Protein AF-A0A411YJ31-F1 (afdb_monomer_lite)

Organism: NCBI:txid1670831

Foldseek 3Di:
DDDDDDDDDDPDDPPPPPPPPPPPPPPPPPLWWWDFKWKADLNDTDTFTARHWAWDFWDPQPPFDTAGKTWTWDLGDPRAIKIKIFQACVLDDAQDKFKFADDDQPGSGNVVDNRGIWIWIDIGPDDIFTFHIWIWHWHDDDDVAWTWTWIWTHTPNMIMTDITIHGHDPPCVPVDPDPVPCPPPPDDPPPDDDDDDDDDDDDDDDDDDDDDDDDDDDDDDDDDDDDDDDDDDDDDDDDDDDDDDDDDDDDD

Radius of gyration: 36.53 Å; chains: 1; bounding box: 80×122×97 Å

Structure (mmCIF, N/CA/C/O backbone):
data_AF-A0A411YJ31-F1
#
_entry.id   AF-A0A411YJ31-F1
#
loop_
_atom_site.group_PDB
_atom_site.id
_atom_site.type_symbol
_atom_site.label_atom_id
_atom_site.label_alt_id
_atom_site.label_comp_id
_atom_site.label_asym_id
_atom_site.label_entity_id
_atom_site.label_seq_id
_atom_site.pdbx_PDB_ins_code
_atom_site.Cartn_x
_atom_site.Cartn_y
_atom_site.Cartn_z
_atom_site.occupancy
_atom_site.B_iso_or_equiv
_atom_site.auth_seq_id
_atom_site.auth_comp_id
_atom_site.auth_asym_id
_atom_site.auth_atom_id
_atom_site.pdbx_PDB_model_num
ATOM 1 N N . MET A 1 1 ? 11.981 -47.816 81.927 1.00 37.50 1 MET A N 1
ATOM 2 C CA . MET A 1 1 ? 13.351 -47.353 81.586 1.00 37.50 1 MET A CA 1
ATOM 3 C C . MET A 1 1 ? 13.392 -46.989 80.097 1.00 37.50 1 MET A C 1
ATOM 5 O O . MET A 1 1 ? 12.528 -47.478 79.392 1.00 37.50 1 MET A O 1
ATOM 9 N N . ARG A 1 2 ? 14.345 -46.130 79.677 1.00 40.59 2 ARG A N 1
ATOM 10 C CA . ARG A 1 2 ? 14.977 -45.927 78.332 1.00 40.59 2 ARG A CA 1
ATOM 11 C C . ARG A 1 2 ? 14.457 -46.765 77.126 1.00 40.59 2 ARG A C 1
ATOM 13 O O . ARG A 1 2 ? 14.240 -47.950 77.308 1.00 40.59 2 ARG A O 1
ATOM 20 N N . LYS A 1 3 ? 14.434 -46.309 75.857 1.00 40.78 3 LYS A N 1
ATOM 21 C CA . LYS A 1 3 ? 14.778 -45.030 75.170 1.00 40.78 3 LYS A CA 1
ATOM 22 C C . LYS A 1 3 ? 14.325 -45.119 73.680 1.00 40.78 3 LYS A C 1
ATOM 24 O O . LYS A 1 3 ? 14.438 -46.192 73.114 1.00 40.78 3 LYS A O 1
ATOM 29 N N . VAL A 1 4 ? 13.952 -43.976 73.081 1.00 44.94 4 VAL A N 1
ATOM 30 C CA . VAL A 1 4 ? 14.253 -43.470 71.705 1.00 44.94 4 VAL A CA 1
ATOM 31 C C . VAL A 1 4 ? 14.270 -44.419 70.485 1.00 44.94 4 VAL A C 1
ATOM 33 O O . VAL A 1 4 ? 15.149 -45.268 70.403 1.00 44.94 4 VAL A O 1
ATOM 36 N N . ALA A 1 5 ? 13.452 -44.088 69.466 1.00 46.31 5 ALA A N 1
ATOM 37 C CA . ALA A 1 5 ? 13.776 -43.910 68.021 1.00 46.31 5 ALA A CA 1
ATOM 38 C C . ALA A 1 5 ? 12.462 -43.952 67.193 1.00 46.31 5 ALA A C 1
ATOM 40 O O . ALA A 1 5 ? 11.595 -44.728 67.565 1.00 46.31 5 ALA A O 1
ATOM 41 N N . VAL A 1 6 ? 12.187 -43.294 66.057 1.00 45.06 6 VAL A N 1
ATOM 42 C CA . VAL A 1 6 ? 12.693 -42.202 65.181 1.00 45.06 6 VAL A CA 1
ATOM 43 C C . VAL A 1 6 ? 11.797 -42.294 63.905 1.00 45.06 6 VAL A C 1
ATOM 45 O O . VAL A 1 6 ? 11.170 -43.331 63.711 1.00 45.06 6 VAL A O 1
ATOM 48 N N . LEU A 1 7 ? 11.767 -41.273 63.028 1.00 40.28 7 LEU A N 1
ATOM 49 C CA . LEU A 1 7 ? 11.036 -41.227 61.732 1.00 40.28 7 LEU A CA 1
ATOM 50 C C . LEU A 1 7 ? 9.485 -41.172 61.843 1.00 40.28 7 LEU A C 1
ATOM 52 O O . LEU A 1 7 ? 8.857 -42.068 62.385 1.00 40.28 7 LEU A O 1
ATOM 56 N N . GLY A 1 8 ? 8.764 -40.169 61.332 1.00 48.56 8 GLY A N 1
ATOM 57 C CA . GLY A 1 8 ? 9.172 -38.977 60.582 1.00 48.56 8 GLY A CA 1
ATOM 58 C C . GLY A 1 8 ? 8.927 -39.090 59.076 1.00 48.56 8 GLY A C 1
ATOM 59 O O . GLY A 1 8 ? 9.876 -39.248 58.319 1.00 48.56 8 GLY A O 1
ATOM 60 N N . VAL A 1 9 ? 7.666 -38.940 58.655 1.00 45.19 9 VAL A N 1
ATOM 61 C CA . VAL A 1 9 ? 7.286 -38.515 57.296 1.00 45.19 9 VAL A CA 1
ATOM 62 C C . VAL A 1 9 ? 6.161 -37.494 57.435 1.00 45.19 9 VAL A C 1
ATOM 64 O O . VAL A 1 9 ? 5.038 -37.834 57.799 1.00 45.19 9 VAL A O 1
ATOM 67 N N . LEU A 1 10 ? 6.485 -36.229 57.182 1.00 43.16 10 LEU A N 1
ATOM 68 C CA . LEU A 1 10 ? 5.523 -35.135 57.117 1.00 43.16 10 LEU A CA 1
ATOM 69 C C . LEU A 1 10 ? 5.068 -35.062 55.656 1.00 43.16 10 LEU A C 1
ATOM 71 O O . LEU A 1 10 ? 5.855 -34.691 54.787 1.00 43.16 10 LEU A O 1
ATOM 75 N N . LEU A 1 11 ? 3.840 -35.504 55.369 1.00 45.22 11 LEU A N 1
ATOM 76 C CA . LEU A 1 11 ? 3.316 -35.522 54.003 1.00 45.22 11 LEU A CA 1
ATOM 77 C C . LEU A 1 11 ? 2.949 -34.086 53.597 1.00 45.22 11 LEU A C 1
ATOM 79 O O . LEU A 1 11 ? 1.843 -33.614 53.850 1.00 45.22 11 LEU A O 1
ATOM 83 N N . GLY A 1 12 ? 3.919 -33.366 53.034 1.00 43.25 12 GLY A N 1
ATOM 84 C CA . GLY A 1 12 ? 3.725 -32.004 52.551 1.00 43.25 12 GLY A CA 1
ATOM 85 C C . GLY A 1 12 ? 2.749 -31.983 51.379 1.00 43.25 12 GLY A C 1
ATOM 86 O O . GLY A 1 12 ? 3.044 -32.532 50.318 1.00 43.25 12 GLY A O 1
ATOM 87 N N . ALA A 1 13 ? 1.597 -31.338 51.563 1.00 45.31 13 ALA A N 1
ATOM 88 C CA . ALA A 1 13 ? 0.672 -31.056 50.476 1.00 45.31 13 ALA A CA 1
ATOM 89 C C . ALA A 1 13 ? 1.312 -30.031 49.527 1.00 45.31 13 ALA A C 1
ATOM 91 O O . ALA A 1 13 ? 1.355 -28.836 49.823 1.00 45.31 13 ALA A O 1
ATOM 92 N N . LEU A 1 14 ? 1.833 -30.507 48.395 1.00 43.62 14 LEU A N 1
ATOM 93 C CA . LEU A 1 14 ? 2.357 -29.650 47.339 1.00 43.62 14 LEU A CA 1
ATOM 94 C C . LEU A 1 14 ? 1.177 -29.010 46.594 1.00 43.62 14 LEU A C 1
ATOM 96 O O . LEU A 1 14 ? 0.649 -29.577 45.638 1.00 43.62 14 LEU A O 1
ATOM 100 N N . VAL A 1 15 ? 0.737 -27.840 47.060 1.00 50.00 15 VAL A N 1
ATOM 101 C CA . VAL A 1 15 ? -0.265 -27.032 46.357 1.00 50.00 15 VAL A CA 1
ATOM 102 C C . VAL A 1 15 ? 0.383 -26.476 45.092 1.00 50.00 15 VAL A C 1
ATOM 104 O O . VAL A 1 15 ? 1.100 -25.477 45.129 1.00 50.00 15 VAL A O 1
ATOM 107 N N . VAL A 1 16 ? 0.139 -27.144 43.965 1.00 52.84 16 VAL A N 1
ATOM 108 C CA . VAL A 1 16 ? 0.497 -26.637 42.640 1.00 52.84 16 VAL A CA 1
ATOM 109 C C . VAL A 1 16 ? -0.466 -25.500 42.309 1.00 52.84 16 VAL A C 1
ATOM 111 O O . VAL A 1 16 ? -1.554 -25.718 41.780 1.00 52.84 16 VAL A O 1
ATOM 114 N N . LEU A 1 17 ? -0.064 -24.277 42.649 1.00 50.47 17 LEU A N 1
ATOM 115 C CA . LEU A 1 17 ? -0.675 -23.065 42.117 1.00 50.47 17 LEU A CA 1
ATOM 116 C C . LEU A 1 17 ? -0.382 -23.017 40.616 1.00 50.47 17 LEU A C 1
ATOM 118 O O . LEU A 1 17 ? 0.691 -22.586 40.195 1.00 50.47 17 LEU A O 1
ATOM 122 N N . SER A 1 18 ? -1.337 -23.474 39.806 1.00 50.12 18 SER A N 1
ATOM 123 C CA . SER A 1 18 ? -1.325 -23.227 38.369 1.00 50.12 18 SER A CA 1
ATOM 124 C C . SER A 1 18 ? -1.599 -21.746 38.130 1.00 50.12 18 SER A C 1
ATOM 126 O O . SER A 1 18 ? -2.740 -21.333 37.913 1.00 50.12 18 SER A O 1
ATOM 128 N N . ALA A 1 19 ? -0.542 -20.940 38.177 1.00 46.91 19 ALA A N 1
ATOM 129 C CA . ALA A 1 19 ? -0.558 -19.638 37.546 1.00 46.91 19 ALA A CA 1
ATOM 130 C C . ALA A 1 19 ? -0.771 -19.867 36.043 1.00 46.91 19 ALA A C 1
ATOM 132 O O . ALA A 1 19 ? 0.176 -20.127 35.302 1.00 46.91 19 ALA A O 1
ATOM 133 N N . CYS A 1 20 ? -2.027 -19.785 35.594 1.00 48.06 20 CYS A N 1
ATOM 134 C CA . CYS A 1 20 ? -2.285 -19.339 34.235 1.00 48.06 20 CYS A CA 1
ATOM 135 C C . CYS A 1 20 ? -1.715 -17.929 34.172 1.00 48.06 20 CYS A C 1
ATOM 137 O O . CYS A 1 20 ? -2.354 -16.978 34.616 1.00 48.06 20 CYS A O 1
ATOM 139 N N . GLY A 1 21 ? -0.476 -17.822 33.692 1.00 41.28 21 GLY A N 1
ATOM 140 C CA . GLY A 1 21 ? 0.055 -16.546 33.273 1.00 41.28 21 GLY A CA 1
ATOM 141 C C . GLY A 1 21 ? -0.894 -16.025 32.212 1.00 41.28 21 GLY A C 1
ATOM 142 O O . GLY A 1 21 ? -0.932 -16.556 31.103 1.00 41.28 21 GLY A O 1
ATOM 143 N N . THR A 1 22 ? -1.669 -15.002 32.562 1.00 47.12 22 THR A N 1
ATOM 144 C CA . THR A 1 22 ? -2.109 -14.039 31.568 1.00 47.12 22 THR A CA 1
ATOM 145 C C . THR A 1 22 ? -0.833 -13.596 30.878 1.00 47.12 22 THR A C 1
ATOM 147 O O . THR A 1 22 ? -0.009 -12.915 31.493 1.00 47.12 22 THR A O 1
ATOM 150 N N . ALA A 1 23 ? -0.627 -14.050 29.643 1.00 44.53 23 ALA A N 1
ATOM 151 C CA . ALA A 1 23 ? 0.307 -13.386 28.765 1.00 44.53 23 ALA A CA 1
ATOM 152 C C . ALA A 1 23 ? -0.242 -11.968 28.643 1.00 44.53 23 ALA A C 1
ATOM 154 O O . ALA A 1 23 ? -1.226 -11.741 27.939 1.00 44.53 23 ALA A O 1
ATOM 155 N N . ALA A 1 24 ? 0.327 -11.050 29.426 1.00 42.91 24 ALA A N 1
ATOM 156 C CA . ALA A 1 24 ? 0.227 -9.646 29.113 1.00 42.91 24 ALA A CA 1
ATOM 157 C C . ALA A 1 24 ? 0.757 -9.561 27.686 1.00 42.91 24 ALA A C 1
ATOM 159 O O . ALA A 1 24 ? 1.916 -9.896 27.433 1.00 42.91 24 ALA A O 1
ATOM 160 N N . VAL A 1 25 ? -0.141 -9.259 26.749 1.00 45.41 25 VAL A N 1
ATOM 161 C CA . VAL A 1 25 ? 0.280 -8.825 25.427 1.00 45.41 25 VAL A CA 1
ATOM 162 C C . VAL A 1 25 ? 1.124 -7.602 25.722 1.00 45.41 25 VAL A C 1
ATOM 164 O O . VAL A 1 25 ? 0.634 -6.671 26.359 1.00 45.41 25 VAL A O 1
ATOM 167 N N . ASP A 1 26 ? 2.411 -7.691 25.410 1.00 36.66 26 ASP A N 1
ATOM 168 C CA . ASP A 1 26 ? 3.339 -6.631 25.751 1.00 36.66 26 ASP A CA 1
ATOM 169 C C . ASP A 1 26 ? 2.981 -5.430 24.873 1.00 36.66 26 ASP A C 1
ATOM 171 O O . ASP A 1 26 ? 3.312 -5.387 23.687 1.00 36.66 26 ASP A O 1
ATOM 175 N N . ASP A 1 27 ? 2.247 -4.482 25.458 1.00 44.16 27 ASP A N 1
ATOM 176 C CA . ASP A 1 27 ? 1.830 -3.207 24.853 1.00 44.16 27 ASP A CA 1
ATOM 177 C C . ASP A 1 27 ? 3.026 -2.231 24.733 1.00 44.16 27 ASP A C 1
ATOM 179 O O . ASP A 1 27 ? 2.882 -1.016 24.630 1.00 44.16 27 ASP A O 1
ATOM 183 N N . SER A 1 28 ? 4.236 -2.802 24.765 1.00 41.41 28 SER A N 1
ATOM 184 C CA . SER A 1 28 ? 5.544 -2.189 24.573 1.00 41.41 28 SER A CA 1
ATOM 185 C C . SER A 1 28 ? 6.213 -2.744 23.306 1.00 41.41 28 SER A C 1
ATOM 187 O O . SER A 1 28 ? 7.422 -2.978 23.268 1.00 41.41 28 SER A O 1
ATOM 189 N N . ARG A 1 29 ? 5.451 -2.878 22.209 1.00 50.53 29 ARG A N 1
ATOM 190 C CA . ARG A 1 29 ? 6.034 -2.444 20.933 1.00 50.53 29 ARG A CA 1
ATOM 191 C C . ARG A 1 29 ? 6.268 -0.944 21.096 1.00 50.53 29 ARG A C 1
ATOM 193 O O . ARG A 1 29 ? 5.323 -0.164 21.015 1.00 50.53 29 ARG A O 1
ATOM 200 N N . GLU A 1 30 ? 7.509 -0.561 21.400 1.00 49.00 30 GLU A N 1
ATOM 201 C CA . GLU A 1 30 ? 7.955 0.827 21.252 1.00 49.00 30 GLU A CA 1
ATOM 202 C C . GLU A 1 30 ? 7.463 1.328 19.889 1.00 49.00 30 GLU A C 1
ATOM 204 O O . GLU A 1 30 ? 7.547 0.571 18.923 1.00 49.00 30 GLU A O 1
ATOM 209 N N . ALA A 1 31 ? 6.892 2.538 19.829 1.00 53.34 31 ALA A N 1
ATOM 210 C CA . ALA A 1 31 ? 6.188 3.047 18.649 1.00 53.34 31 ALA A CA 1
ATOM 211 C C . ALA A 1 31 ? 7.102 3.017 17.412 1.00 53.34 31 ALA A C 1
ATOM 213 O O . ALA A 1 31 ? 7.922 3.910 17.201 1.00 53.34 31 ALA A O 1
ATOM 214 N N . GLY A 1 32 ? 6.985 1.943 16.639 1.00 71.44 32 GLY A N 1
ATOM 215 C CA . GLY A 1 32 ? 8.037 1.469 15.760 1.00 71.44 32 GLY A CA 1
ATOM 216 C C . GLY A 1 32 ? 7.424 0.877 14.511 1.00 71.44 32 GLY A C 1
ATOM 217 O O . GLY A 1 32 ? 6.501 0.064 14.586 1.00 71.44 32 GLY A O 1
ATOM 218 N N . SER A 1 33 ? 7.940 1.336 13.373 1.00 86.25 33 SER A N 1
ATOM 219 C CA . SER A 1 33 ? 7.463 0.935 12.056 1.00 86.25 33 SER A CA 1
ATOM 220 C C . SER A 1 33 ? 7.575 -0.589 11.893 1.00 86.25 33 SER A C 1
ATOM 222 O O . SER A 1 33 ? 8.561 -1.184 12.322 1.00 86.25 33 SER A O 1
ATOM 224 N N . GLY A 1 34 ? 6.605 -1.244 11.262 1.00 92.50 34 GLY A N 1
ATOM 225 C CA . GLY A 1 34 ? 6.568 -2.695 11.125 1.00 92.50 34 GLY A CA 1
ATOM 226 C C . GLY A 1 34 ? 5.752 -3.168 9.926 1.00 92.50 34 GLY A C 1
ATOM 227 O O . GLY A 1 34 ? 4.676 -2.647 9.638 1.00 92.50 34 GLY A O 1
ATOM 228 N N . LEU A 1 35 ? 6.254 -4.191 9.234 1.00 93.94 35 LEU A N 1
ATOM 229 C CA . LEU A 1 35 ? 5.583 -4.850 8.116 1.00 93.94 35 LEU A CA 1
ATOM 230 C C . LEU A 1 35 ? 5.725 -6.370 8.250 1.00 93.94 35 LEU A C 1
ATOM 232 O O . LEU A 1 35 ? 6.803 -6.938 8.067 1.00 93.94 35 LEU A O 1
ATOM 236 N N . GLU A 1 36 ? 4.612 -7.032 8.561 1.00 94.94 36 GLU A N 1
ATOM 237 C CA . GLU A 1 36 ? 4.533 -8.481 8.744 1.00 94.94 36 GLU A CA 1
ATOM 238 C C . GLU A 1 36 ? 3.552 -9.060 7.717 1.00 94.94 36 GLU A C 1
ATOM 240 O O . GLU A 1 36 ? 2.342 -9.054 7.940 1.00 94.94 36 GLU A O 1
ATOM 245 N N . LEU A 1 37 ? 4.062 -9.558 6.584 1.00 95.06 37 LEU A N 1
ATOM 246 C CA . LEU A 1 37 ? 3.263 -10.123 5.488 1.00 95.06 37 LEU A CA 1
ATOM 247 C C . LEU A 1 37 ? 3.684 -11.556 5.165 1.00 95.06 37 LEU A C 1
ATOM 249 O O . LEU A 1 37 ? 4.866 -11.898 5.173 1.00 95.06 37 LEU A O 1
ATOM 253 N N . THR A 1 38 ? 2.726 -12.403 4.799 1.00 95.19 38 THR A N 1
ATOM 254 C CA . THR A 1 38 ? 3.011 -13.751 4.300 1.00 95.19 38 THR A CA 1
ATOM 255 C C . THR A 1 38 ? 2.017 -14.196 3.235 1.00 95.19 38 THR A C 1
ATOM 257 O O . THR A 1 38 ? 0.848 -13.798 3.240 1.00 95.19 38 THR A O 1
ATOM 260 N N . GLY A 1 39 ? 2.488 -15.048 2.328 1.00 93.88 39 GLY A N 1
ATOM 261 C CA . GLY A 1 39 ? 1.658 -15.675 1.313 1.00 93.88 39 GLY A CA 1
ATOM 262 C C . GLY A 1 39 ? 2.472 -16.270 0.173 1.00 93.88 39 GLY A C 1
ATOM 263 O O . GLY A 1 39 ? 3.529 -16.877 0.383 1.00 93.88 39 GLY A O 1
ATOM 264 N N . ASP A 1 40 ? 1.945 -16.112 -1.030 1.00 90.69 40 ASP A N 1
ATOM 265 C CA . ASP A 1 40 ? 2.474 -16.651 -2.270 1.00 90.69 40 ASP A CA 1
ATOM 266 C C . ASP A 1 40 ? 2.360 -15.606 -3.394 1.00 90.69 40 ASP A C 1
ATOM 268 O O . ASP A 1 40 ? 1.362 -14.902 -3.483 1.00 90.69 40 ASP A O 1
ATOM 272 N N . VAL A 1 41 ? 3.403 -15.460 -4.214 1.00 85.94 41 VAL A N 1
ATOM 273 C CA . VAL A 1 41 ? 3.458 -14.546 -5.373 1.00 85.94 41 VAL A CA 1
ATOM 274 C C . VAL A 1 41 ? 4.251 -15.250 -6.468 1.00 85.94 41 VAL A C 1
ATOM 276 O O . VAL A 1 41 ? 5.302 -15.821 -6.177 1.00 85.94 41 VAL A O 1
ATOM 279 N N . ASP A 1 42 ? 3.735 -15.284 -7.695 1.00 83.75 42 ASP A N 1
ATOM 280 C CA . ASP A 1 42 ? 4.302 -16.024 -8.837 1.00 83.75 42 ASP A CA 1
ATOM 281 C C . ASP A 1 42 ? 4.626 -17.500 -8.504 1.00 83.75 42 ASP A C 1
ATOM 283 O O . ASP A 1 42 ? 5.599 -18.095 -8.975 1.00 83.75 42 ASP A O 1
ATOM 287 N N . GLY A 1 43 ? 3.824 -18.105 -7.618 1.00 81.00 43 GLY A N 1
ATOM 288 C CA . GLY A 1 43 ? 4.040 -19.454 -7.082 1.00 81.00 43 GLY A CA 1
ATOM 289 C C . GLY A 1 43 ? 5.211 -19.611 -6.093 1.00 81.00 43 GLY A C 1
ATOM 290 O O . GLY A 1 43 ? 5.406 -20.707 -5.556 1.00 81.00 43 GLY A O 1
ATOM 291 N N . ALA A 1 44 ? 5.975 -18.554 -5.805 1.00 84.62 44 ALA A N 1
ATOM 292 C CA . ALA A 1 44 ? 6.995 -18.524 -4.759 1.00 84.62 44 ALA A CA 1
ATOM 293 C C . ALA A 1 44 ? 6.382 -18.144 -3.401 1.00 84.62 44 ALA A C 1
ATOM 295 O O . ALA A 1 44 ? 5.471 -17.324 -3.321 1.00 84.62 44 ALA A O 1
ATOM 296 N N . ARG A 1 45 ? 6.884 -18.720 -2.299 1.00 90.06 45 ARG A N 1
ATOM 297 C CA . ARG A 1 45 ? 6.460 -18.315 -0.948 1.00 90.06 45 ARG A CA 1
ATOM 298 C C . ARG A 1 45 ? 7.170 -17.031 -0.541 1.00 90.06 45 ARG A C 1
ATOM 300 O O . ARG A 1 45 ? 8.398 -17.007 -0.512 1.00 90.06 45 ARG A O 1
ATOM 307 N N . VAL A 1 46 ? 6.395 -16.042 -0.113 1.00 87.94 46 VAL A N 1
ATOM 308 C CA . VAL A 1 46 ? 6.895 -14.758 0.383 1.00 87.94 46 VAL A CA 1
ATOM 309 C C . VAL A 1 46 ? 6.613 -14.636 1.879 1.00 87.94 46 VAL A C 1
ATOM 311 O O . VAL A 1 46 ? 5.511 -14.938 2.348 1.00 87.94 46 VAL A O 1
ATOM 314 N N . THR A 1 47 ? 7.616 -14.170 2.621 1.00 90.94 47 THR A N 1
ATOM 315 C CA . THR A 1 47 ? 7.483 -13.732 4.013 1.00 90.94 47 THR A CA 1
ATOM 316 C C . THR A 1 47 ? 8.264 -12.435 4.178 1.00 90.94 47 THR A C 1
ATOM 318 O O . THR A 1 47 ? 9.485 -12.424 4.027 1.00 90.94 47 THR A O 1
ATOM 321 N N . VAL A 1 48 ? 7.558 -11.363 4.521 1.00 90.75 48 VAL A N 1
ATOM 322 C CA . VAL A 1 48 ? 8.131 -10.096 4.972 1.00 90.75 48 VAL A CA 1
ATOM 323 C C . VAL A 1 48 ? 7.959 -10.047 6.485 1.00 90.75 48 VAL A C 1
ATOM 325 O O . VAL A 1 48 ? 6.861 -10.259 6.997 1.00 90.75 48 VAL A O 1
ATOM 328 N N . ASN A 1 49 ? 9.052 -9.819 7.201 1.00 90.94 49 ASN A N 1
ATOM 329 C CA . ASN A 1 49 ? 9.034 -9.506 8.623 1.00 90.94 49 ASN A CA 1
ATOM 330 C C . ASN A 1 49 ? 10.104 -8.438 8.828 1.00 90.94 49 ASN A C 1
ATOM 332 O O . ASN A 1 49 ? 11.288 -8.747 8.961 1.00 90.94 49 ASN A O 1
ATOM 336 N N . ASP A 1 50 ? 9.678 -7.188 8.701 1.00 88.62 50 ASP A N 1
ATOM 337 C CA . ASP A 1 50 ? 10.530 -6.012 8.793 1.00 88.62 50 ASP A CA 1
ATOM 338 C C . ASP A 1 50 ? 10.060 -5.175 9.981 1.00 88.62 50 ASP A C 1
ATOM 340 O O . ASP A 1 50 ? 8.886 -4.820 10.062 1.00 88.62 50 ASP A O 1
ATOM 344 N N . GLY A 1 51 ? 10.965 -4.914 10.922 1.00 89.00 51 GLY A N 1
ATOM 345 C CA . GLY A 1 51 ? 10.713 -4.093 12.109 1.00 89.00 51 GLY A CA 1
ATOM 346 C C . GLY A 1 51 ? 11.153 -2.637 11.949 1.00 89.00 51 GLY A C 1
ATOM 347 O O . GLY A 1 51 ? 11.292 -1.949 12.956 1.00 89.00 51 GLY A O 1
ATOM 348 N N . ALA A 1 52 ? 11.467 -2.205 10.722 1.00 88.00 52 ALA A N 1
ATOM 349 C CA . ALA A 1 52 ? 11.712 -0.811 10.363 1.00 88.00 52 ALA A CA 1
ATOM 350 C C . ALA A 1 52 ? 11.531 -0.560 8.840 1.00 88.00 52 ALA A C 1
ATOM 352 O O . ALA A 1 52 ? 12.463 -0.063 8.198 1.00 88.00 52 ALA A O 1
ATOM 353 N N . PRO A 1 53 ? 10.368 -0.885 8.233 1.00 89.12 53 PRO A N 1
ATOM 354 C CA . PRO A 1 53 ? 10.089 -0.511 6.851 1.00 89.12 53 PRO A CA 1
ATOM 355 C C . PRO A 1 53 ? 10.066 1.017 6.718 1.00 89.12 53 PRO A C 1
ATOM 357 O O . PRO A 1 53 ? 9.556 1.734 7.587 1.00 89.12 53 PRO A O 1
ATOM 360 N N . GLU A 1 54 ? 10.607 1.507 5.610 1.00 89.25 54 GLU A N 1
ATOM 361 C CA . GLU A 1 54 ? 10.595 2.918 5.248 1.00 89.25 54 GLU A CA 1
ATOM 362 C C . GLU A 1 54 ? 9.195 3.294 4.751 1.00 89.25 54 GLU A C 1
ATOM 364 O O . GLU A 1 54 ? 8.701 2.724 3.775 1.00 89.25 54 GLU A O 1
ATOM 369 N N . LEU A 1 55 ? 8.553 4.248 5.429 1.00 89.06 55 LEU A N 1
ATOM 370 C CA . LEU A 1 55 ? 7.333 4.876 4.936 1.00 89.06 55 LEU A CA 1
ATOM 371 C C . LEU A 1 55 ? 7.702 6.028 3.996 1.00 89.06 55 LEU A C 1
ATOM 373 O O . LEU A 1 55 ? 8.281 7.024 4.430 1.00 89.06 55 LEU A O 1
ATOM 377 N N . VAL A 1 56 ? 7.313 5.900 2.730 1.00 88.12 56 VAL A N 1
ATOM 378 C CA . VAL A 1 56 ? 7.387 6.958 1.715 1.00 88.12 56 VAL A CA 1
ATOM 379 C C . VAL A 1 56 ? 5.969 7.444 1.433 1.00 88.12 56 VAL A C 1
ATOM 381 O O . VAL A 1 56 ? 5.059 6.628 1.294 1.00 88.12 56 VAL A O 1
ATOM 384 N N . VAL A 1 57 ? 5.773 8.761 1.352 1.00 83.62 57 VAL A N 1
ATOM 385 C CA . VAL A 1 57 ? 4.480 9.365 0.991 1.00 83.62 57 VAL A CA 1
ATOM 386 C C . VAL A 1 57 ? 4.672 10.354 -0.156 1.00 83.62 57 VAL A C 1
ATOM 388 O O . VAL A 1 57 ? 5.652 11.103 -0.167 1.00 83.62 57 VAL A O 1
ATOM 391 N N . GLY A 1 58 ? 3.740 10.346 -1.107 1.00 80.19 58 GLY A N 1
ATOM 392 C CA . GLY A 1 58 ? 3.907 10.949 -2.431 1.00 80.19 58 GLY A CA 1
ATOM 393 C C . GLY A 1 58 ? 4.267 9.889 -3.474 1.00 80.19 58 GLY A C 1
ATOM 394 O O . GLY A 1 58 ? 4.195 8.700 -3.188 1.00 80.19 58 GLY A O 1
ATOM 395 N N . ASP A 1 59 ? 4.648 10.321 -4.674 1.00 75.38 59 ASP A N 1
ATOM 396 C CA . ASP A 1 59 ? 4.942 9.438 -5.809 1.00 75.38 59 ASP A CA 1
ATOM 397 C C . ASP A 1 59 ? 6.057 8.428 -5.495 1.00 75.38 59 ASP A C 1
ATOM 399 O O . ASP A 1 59 ? 7.244 8.769 -5.443 1.00 75.38 59 ASP A O 1
ATOM 403 N N . CYS A 1 60 ? 5.669 7.169 -5.309 1.00 78.69 60 CYS A N 1
ATOM 404 C CA . CYS A 1 60 ? 6.583 6.037 -5.235 1.00 78.69 60 CYS A CA 1
ATOM 405 C C . CYS A 1 60 ? 6.439 5.105 -6.451 1.00 78.69 60 CYS A C 1
ATOM 407 O O . CYS A 1 60 ? 7.015 4.008 -6.459 1.00 78.69 60 CYS A O 1
ATOM 409 N N . SER A 1 61 ? 5.695 5.529 -7.477 1.00 67.69 61 SER A N 1
ATOM 410 C CA . SER A 1 61 ? 5.297 4.759 -8.651 1.00 67.69 61 SER A CA 1
ATOM 411 C C . SER A 1 61 ? 6.225 5.097 -9.841 1.00 67.69 61 SER A C 1
ATOM 413 O O . SER A 1 61 ? 5.969 6.028 -10.602 1.00 67.69 61 SER A O 1
ATOM 415 N N . PRO A 1 62 ? 7.307 4.327 -10.112 1.00 58.75 62 PRO A N 1
ATOM 416 C CA . PRO A 1 62 ? 8.405 4.727 -11.018 1.00 58.75 62 PRO A CA 1
ATOM 417 C C . PRO A 1 62 ? 8.041 4.790 -12.519 1.00 58.75 62 PRO A C 1
ATOM 419 O O . PRO A 1 62 ? 8.925 4.854 -13.378 1.00 58.75 62 PRO A O 1
ATOM 422 N N . ARG A 1 63 ? 6.753 4.685 -12.857 1.00 54.97 63 ARG A N 1
ATOM 423 C CA . ARG A 1 63 ? 6.206 4.619 -14.221 1.00 54.97 63 ARG A CA 1
ATOM 424 C C . ARG A 1 63 ? 5.165 5.690 -14.520 1.00 54.97 63 ARG A C 1
ATOM 426 O O . ARG A 1 63 ? 4.856 5.886 -15.697 1.00 54.97 63 ARG A O 1
ATOM 433 N N . PHE A 1 64 ? 4.629 6.349 -13.500 1.00 53.97 64 PHE A N 1
ATOM 434 C CA . PHE A 1 64 ? 3.548 7.314 -13.640 1.00 53.97 64 PHE A CA 1
ATOM 435 C C . PHE A 1 64 ? 4.030 8.711 -13.227 1.00 53.97 64 PHE A C 1
ATOM 437 O O . PHE A 1 64 ? 5.212 8.916 -12.963 1.00 53.97 64 PHE A O 1
ATOM 444 N N . GLY A 1 65 ? 3.164 9.711 -13.387 1.00 55.03 65 GLY A N 1
ATOM 445 C CA . GLY A 1 65 ? 3.486 11.089 -13.004 1.00 55.03 65 GLY A CA 1
ATOM 446 C C . GLY A 1 65 ? 3.309 11.304 -11.499 1.00 55.03 65 GLY A C 1
ATOM 447 O O . GLY A 1 65 ? 2.762 10.424 -10.843 1.00 55.03 65 GLY A O 1
ATOM 448 N N . PRO A 1 66 ? 3.677 12.488 -10.974 1.00 60.78 66 PRO A N 1
ATOM 449 C CA . PRO A 1 66 ? 3.626 12.764 -9.543 1.00 60.78 66 PRO A CA 1
ATOM 450 C C . PRO A 1 66 ? 2.230 12.512 -8.965 1.00 60.78 66 PRO A C 1
ATOM 452 O O . PRO A 1 66 ? 1.281 13.213 -9.325 1.00 60.78 66 PRO A O 1
ATOM 455 N N . GLY A 1 67 ? 2.146 11.531 -8.066 1.00 68.19 67 GLY A N 1
ATOM 456 C CA . GLY A 1 67 ? 0.956 11.161 -7.311 1.00 68.19 67 GLY A CA 1
ATOM 457 C C . GLY A 1 67 ? 1.101 11.287 -5.804 1.00 68.19 67 GLY A C 1
ATOM 458 O O . GLY A 1 67 ? 2.139 11.706 -5.283 1.00 68.19 67 GLY A O 1
ATOM 459 N N . THR A 1 68 ? 0.014 10.953 -5.114 1.00 82.00 68 THR A N 1
ATOM 460 C CA . THR A 1 68 ? -0.042 10.892 -3.655 1.00 82.00 68 THR A CA 1
ATOM 461 C C . THR A 1 68 ? -0.195 9.433 -3.268 1.00 82.00 68 THR A C 1
ATOM 463 O O . THR A 1 68 ? -1.306 8.987 -3.042 1.00 82.00 68 THR A O 1
ATOM 466 N N . ASP A 1 69 ? 0.901 8.683 -3.198 1.00 88.25 69 ASP A N 1
ATOM 467 C CA . ASP A 1 69 ? 0.856 7.286 -2.764 1.00 88.25 69 ASP A CA 1
ATOM 468 C C . ASP A 1 69 ? 1.224 7.182 -1.275 1.00 88.25 69 ASP A C 1
ATOM 470 O O . ASP A 1 69 ? 1.892 8.061 -0.716 1.00 88.25 69 ASP A O 1
ATOM 474 N N . VAL A 1 70 ? 0.851 6.073 -0.633 1.00 90.88 70 VAL A N 1
ATOM 475 C CA . VAL A 1 70 ? 1.423 5.640 0.654 1.00 90.88 70 VAL A CA 1
ATOM 476 C C . VAL A 1 70 ? 2.163 4.324 0.442 1.00 90.88 70 VAL A C 1
ATOM 478 O O . VAL A 1 70 ? 1.558 3.292 0.148 1.00 90.88 70 VAL A O 1
ATOM 481 N N . CYS A 1 71 ? 3.483 4.362 0.612 1.00 91.75 71 CYS A N 1
ATOM 482 C CA . CYS A 1 71 ? 4.390 3.265 0.305 1.00 91.75 71 CYS A CA 1
ATOM 483 C C . CYS A 1 71 ? 5.108 2.730 1.545 1.00 91.75 71 CYS A C 1
ATOM 485 O O . CYS A 1 71 ? 5.770 3.481 2.257 1.00 91.75 71 CYS A O 1
ATOM 487 N N . ALA A 1 72 ? 5.077 1.412 1.739 1.00 93.25 72 ALA A N 1
ATOM 488 C CA . ALA A 1 72 ? 5.976 0.705 2.645 1.00 93.25 72 ALA A CA 1
ATOM 489 C C . ALA A 1 72 ? 7.096 0.038 1.841 1.00 93.25 72 ALA A C 1
ATOM 491 O O . ALA A 1 72 ? 6.849 -0.937 1.124 1.00 93.25 72 ALA A O 1
ATOM 492 N N . ILE A 1 73 ? 8.324 0.540 1.977 1.00 91.12 73 ILE A N 1
ATOM 493 C CA . ILE A 1 73 ? 9.520 -0.036 1.358 1.00 91.12 73 ILE A CA 1
ATOM 494 C C . ILE A 1 73 ? 10.283 -0.836 2.416 1.00 91.12 73 ILE A C 1
ATOM 496 O O . ILE A 1 73 ? 10.785 -0.303 3.402 1.00 91.12 73 ILE A O 1
ATOM 500 N N . SER A 1 74 ? 10.380 -2.143 2.202 1.00 89.31 74 SER A N 1
ATOM 501 C CA . SER A 1 74 ? 11.087 -3.084 3.070 1.00 89.31 74 SER A CA 1
ATOM 502 C C . SER A 1 74 ? 12.276 -3.702 2.337 1.00 89.31 74 SER A C 1
ATOM 504 O O . SER A 1 74 ? 12.255 -3.880 1.118 1.00 89.31 74 SER A O 1
ATOM 506 N N . ARG A 1 75 ? 13.325 -4.071 3.078 1.00 81.00 75 ARG A N 1
ATOM 507 C CA . ARG A 1 75 ? 14.418 -4.914 2.565 1.00 81.00 75 ARG A CA 1
ATOM 508 C C . ARG A 1 75 ? 14.221 -6.326 3.106 1.00 81.00 75 ARG A C 1
ATOM 510 O O . ARG A 1 75 ? 14.708 -6.673 4.179 1.00 81.00 75 ARG A O 1
ATOM 517 N N . ALA A 1 76 ? 13.457 -7.114 2.357 1.00 67.38 76 ALA A N 1
ATOM 518 C CA . ALA A 1 76 ? 12.951 -8.419 2.751 1.00 67.38 76 ALA A CA 1
ATOM 519 C C . ALA A 1 76 ? 14.049 -9.495 2.880 1.00 67.38 76 ALA A C 1
ATOM 521 O O . ALA A 1 76 ? 15.229 -9.298 2.569 1.00 67.38 76 ALA A O 1
ATOM 522 N N . VAL A 1 77 ? 13.641 -10.677 3.352 1.00 52.84 77 VAL A N 1
ATOM 523 C CA . VAL A 1 77 ? 14.520 -11.826 3.616 1.00 52.84 77 VAL A CA 1
ATOM 524 C C . VAL A 1 77 ? 15.279 -12.235 2.348 1.00 52.84 77 VAL A C 1
ATOM 526 O O . VAL A 1 77 ? 14.698 -12.788 1.422 1.00 52.84 77 VAL A O 1
ATOM 529 N N . GLY A 1 78 ? 16.593 -11.997 2.333 1.00 64.88 78 GLY A N 1
ATOM 530 C CA . GLY A 1 78 ? 17.461 -12.204 1.164 1.00 64.88 78 GLY A CA 1
ATOM 531 C C . GLY A 1 78 ? 18.102 -10.920 0.625 1.00 64.88 78 GLY A C 1
ATOM 532 O O . GLY A 1 78 ? 19.024 -11.004 -0.180 1.00 64.88 78 GLY A O 1
ATOM 533 N N . GLY A 1 79 ? 17.676 -9.747 1.110 1.00 73.88 79 GLY A N 1
ATOM 534 C CA . GLY A 1 79 ? 18.163 -8.439 0.660 1.00 73.88 79 GLY A CA 1
ATOM 535 C C . GLY A 1 79 ? 17.418 -7.883 -0.556 1.00 73.88 79 GLY A C 1
ATOM 536 O O . GLY A 1 79 ? 17.822 -6.856 -1.098 1.00 73.88 79 GLY A O 1
ATOM 537 N N . GLU A 1 80 ? 16.342 -8.544 -0.986 1.00 83.94 80 GLU A N 1
ATOM 538 C CA . GLU A 1 80 ? 15.466 -8.066 -2.055 1.00 83.94 80 GLU A CA 1
ATOM 539 C C . GLU A 1 80 ? 14.516 -6.985 -1.527 1.00 83.94 80 GLU A C 1
ATOM 541 O O . GLU A 1 80 ? 14.032 -7.060 -0.398 1.00 83.94 80 GLU A O 1
ATOM 546 N N . VAL A 1 81 ? 14.242 -5.965 -2.341 1.00 88.56 81 VAL A N 1
ATOM 547 C CA . VAL A 1 81 ? 13.279 -4.917 -1.983 1.00 88.56 81 VAL A CA 1
ATOM 548 C C . VAL A 1 81 ? 11.863 -5.483 -2.055 1.00 88.56 81 VAL A C 1
ATOM 550 O O . VAL A 1 81 ? 11.509 -6.159 -3.016 1.00 88.56 81 VAL A O 1
ATOM 553 N N . PHE A 1 82 ? 11.044 -5.190 -1.056 1.00 91.06 82 PHE A N 1
ATOM 554 C CA . PHE A 1 82 ? 9.601 -5.371 -1.094 1.00 91.06 82 PHE A CA 1
ATOM 555 C C . PHE A 1 82 ? 8.955 -3.985 -1.067 1.00 91.06 82 PHE A C 1
ATOM 557 O O . PHE A 1 82 ? 9.332 -3.161 -0.235 1.00 91.06 82 PHE A O 1
ATOM 564 N N . VAL A 1 83 ? 7.982 -3.731 -1.942 1.00 92.56 83 VAL A N 1
ATOM 565 C CA . VAL A 1 83 ? 7.163 -2.510 -1.891 1.00 92.56 83 VAL A CA 1
ATOM 566 C C . VAL A 1 83 ? 5.698 -2.902 -1.791 1.00 92.56 83 VAL A C 1
ATOM 568 O O . VAL A 1 83 ? 5.221 -3.691 -2.604 1.00 92.56 83 VAL A O 1
ATOM 571 N N . LEU A 1 84 ? 4.990 -2.336 -0.818 1.00 94.12 84 LEU A N 1
ATOM 572 C CA . LEU A 1 84 ? 3.530 -2.250 -0.799 1.00 94.12 84 LEU A CA 1
ATOM 573 C C . LEU A 1 84 ? 3.169 -0.792 -1.055 1.00 94.12 84 LEU A C 1
ATOM 575 O O . LEU A 1 84 ? 3.649 0.072 -0.326 1.00 94.12 84 LEU A O 1
ATOM 579 N N . SER A 1 85 ? 2.335 -0.537 -2.055 1.00 93.88 85 SER A N 1
ATOM 580 C CA . SER A 1 85 ? 1.894 0.802 -2.434 1.00 93.88 85 SER A CA 1
ATOM 581 C C . SER A 1 85 ? 0.376 0.885 -2.393 1.00 93.88 85 SER A C 1
ATOM 583 O O . SER A 1 85 ? -0.302 0.009 -2.931 1.00 93.88 85 SER A O 1
ATOM 585 N N . ILE A 1 86 ? -0.147 1.917 -1.739 1.00 93.75 86 ILE A N 1
ATOM 586 C CA . ILE A 1 86 ? -1.556 2.306 -1.773 1.00 93.75 86 ILE A CA 1
ATOM 587 C C . ILE A 1 86 ? -1.625 3.546 -2.668 1.00 93.75 86 ILE A C 1
ATOM 589 O O . ILE A 1 86 ? -1.123 4.598 -2.278 1.00 93.75 86 ILE A O 1
ATOM 593 N N . GLU A 1 87 ? -2.205 3.403 -3.861 1.00 92.00 87 GLU A N 1
ATOM 594 C CA . GLU A 1 87 ? -2.190 4.434 -4.921 1.00 92.00 87 GLU A CA 1
ATOM 595 C C . GLU A 1 87 ? -3.294 5.503 -4.742 1.00 92.00 87 GLU A C 1
ATOM 597 O O . GLU A 1 87 ? -3.370 6.446 -5.526 1.00 92.00 87 GLU A O 1
ATOM 602 N N . ASN A 1 88 ? -4.195 5.313 -3.770 1.00 92.38 88 ASN A N 1
ATOM 603 C CA . ASN A 1 88 ? -5.326 6.198 -3.457 1.00 92.38 88 ASN A CA 1
ATOM 604 C C . ASN A 1 88 ? -5.530 6.358 -1.926 1.00 92.38 88 ASN A C 1
ATOM 606 O O . ASN A 1 88 ? -6.540 5.930 -1.365 1.00 92.38 88 ASN A O 1
ATOM 610 N N . PRO A 1 89 ? -4.545 6.888 -1.177 1.00 91.06 89 PRO A N 1
ATOM 611 C CA . PRO A 1 89 ? -4.562 6.926 0.286 1.00 91.06 89 PRO A CA 1
ATOM 612 C C . PRO A 1 89 ? -5.661 7.820 0.887 1.00 91.06 89 PRO A C 1
ATOM 614 O O . PRO A 1 89 ? -5.917 7.740 2.088 1.00 91.06 89 PRO A O 1
ATOM 617 N N . GLU A 1 90 ? -6.332 8.647 0.089 1.00 90.12 90 GLU A N 1
ATOM 618 C CA . GLU A 1 90 ? -7.482 9.454 0.496 1.00 90.12 90 GLU A CA 1
ATOM 619 C C . GLU A 1 90 ? -8.751 8.632 0.779 1.00 90.12 90 GLU A C 1
ATOM 621 O O . GLU A 1 90 ? -9.649 9.143 1.443 1.00 90.12 90 GLU A O 1
ATOM 626 N N . VAL A 1 91 ? -8.818 7.356 0.361 1.00 92.38 91 VAL A N 1
ATOM 627 C CA . VAL A 1 91 ? -9.914 6.446 0.764 1.00 92.38 91 VAL A CA 1
ATOM 628 C C . VAL A 1 91 ? -9.706 5.811 2.146 1.00 92.38 91 VAL A C 1
ATOM 630 O O . VAL A 1 91 ? -10.543 5.041 2.612 1.00 92.38 91 VAL A O 1
ATOM 633 N N . LEU A 1 92 ? -8.575 6.066 2.811 1.00 91.69 92 LEU A N 1
ATOM 634 C CA . LEU A 1 92 ? -8.233 5.412 4.074 1.00 91.69 92 LEU A CA 1
ATOM 635 C C . LEU A 1 92 ? -8.962 6.069 5.257 1.00 91.69 92 LEU A C 1
ATOM 637 O O . LEU A 1 92 ? -8.494 7.057 5.822 1.00 91.69 92 LEU A O 1
ATOM 641 N N . GLU A 1 93 ? -10.072 5.466 5.687 1.00 90.44 93 GLU A N 1
ATOM 642 C CA . GLU A 1 93 ? -10.804 5.864 6.897 1.00 90.44 93 GLU A CA 1
ATOM 643 C C . GLU A 1 93 ? -10.565 4.897 8.077 1.00 90.44 93 GLU A C 1
ATOM 645 O O . GLU A 1 93 ? -10.423 3.681 7.919 1.00 90.44 93 GLU A O 1
ATOM 650 N N . VAL A 1 94 ? -10.487 5.441 9.299 1.00 90.81 94 VAL A N 1
ATOM 651 C CA . VAL A 1 94 ? -10.163 4.669 10.513 1.00 90.81 94 VAL A CA 1
ATOM 652 C C . VAL A 1 94 ? -11.345 3.814 10.961 1.00 90.81 94 VAL A C 1
ATOM 654 O O . VAL A 1 94 ? -12.419 4.324 11.263 1.00 90.81 94 VAL A O 1
ATOM 657 N N . GLY A 1 95 ? -11.101 2.513 11.124 1.00 83.75 95 GLY A N 1
ATOM 658 C CA . GLY A 1 95 ? -12.087 1.536 11.590 1.00 83.75 95 GLY A CA 1
ATOM 659 C C . GLY A 1 95 ? -12.766 0.767 10.457 1.00 83.75 95 GLY A C 1
ATOM 660 O O . GLY A 1 95 ? -13.216 -0.363 10.689 1.00 83.75 95 GLY A O 1
ATOM 661 N N . ASP A 1 96 ? -12.750 1.323 9.248 1.00 85.81 96 ASP A N 1
ATOM 662 C CA . ASP A 1 96 ? -13.380 0.748 8.069 1.00 85.81 96 ASP A CA 1
ATOM 663 C C . ASP A 1 96 ? -12.602 -0.437 7.493 1.00 85.81 96 ASP A C 1
ATOM 665 O O . ASP A 1 96 ? -11.398 -0.623 7.695 1.00 85.81 96 ASP A O 1
ATOM 669 N N . THR A 1 97 ? -13.339 -1.296 6.790 1.00 93.88 97 THR A N 1
ATOM 670 C CA . THR A 1 97 ? -12.785 -2.380 5.977 1.00 93.88 97 THR A CA 1
ATOM 671 C C . THR A 1 97 ? -13.191 -2.126 4.540 1.00 93.88 97 THR A C 1
ATOM 673 O O . THR A 1 97 ? -14.332 -2.386 4.168 1.00 93.88 97 THR A O 1
ATOM 676 N N . LEU A 1 98 ? -12.251 -1.606 3.762 1.00 95.88 98 LEU A N 1
ATOM 677 C CA . LEU A 1 98 ? -12.409 -1.389 2.339 1.00 95.88 98 LEU A CA 1
ATOM 678 C C . LEU A 1 98 ? -12.169 -2.696 1.586 1.00 95.88 98 LEU A C 1
ATOM 680 O O . LEU A 1 98 ? -11.270 -3.476 1.926 1.00 95.88 98 LEU A O 1
ATOM 684 N N . ASP A 1 99 ? -12.943 -2.907 0.529 1.00 97.50 99 ASP A N 1
ATOM 685 C CA . ASP A 1 99 ? -12.579 -3.882 -0.488 1.00 97.50 99 ASP A CA 1
ATOM 686 C C . ASP A 1 99 ? -11.305 -3.411 -1.212 1.00 97.50 99 ASP A C 1
ATOM 688 O O . ASP A 1 99 ? -11.010 -2.216 -1.306 1.00 97.50 99 ASP A O 1
ATOM 692 N N . VAL A 1 100 ? -10.530 -4.368 -1.713 1.00 97.69 100 VAL A N 1
ATOM 693 C CA . VAL A 1 100 ? -9.417 -4.129 -2.641 1.00 97.69 100 VAL A CA 1
ATOM 694 C C . VAL A 1 100 ? -9.847 -4.684 -3.988 1.00 97.69 100 VAL A C 1
ATOM 696 O O . VAL A 1 100 ? -10.343 -5.809 -4.040 1.00 97.69 100 VAL A O 1
ATOM 699 N N . ALA A 1 101 ? -9.662 -3.933 -5.071 1.00 95.81 101 ALA A N 1
ATOM 700 C CA . ALA A 1 101 ? -10.012 -4.395 -6.412 1.00 95.81 101 ALA A CA 1
ATOM 701 C C . ALA A 1 101 ? -9.073 -3.823 -7.481 1.00 95.81 101 ALA A C 1
ATOM 703 O O . ALA A 1 101 ? -8.460 -2.770 -7.304 1.00 95.81 101 ALA A O 1
ATOM 704 N N . ALA A 1 102 ? -8.985 -4.518 -8.618 1.00 92.31 102 ALA A N 1
ATOM 705 C CA . ALA A 1 102 ? -8.311 -3.978 -9.792 1.00 92.31 102 ALA A CA 1
ATOM 706 C C . ALA A 1 102 ? -9.095 -2.782 -10.359 1.00 92.31 102 ALA A C 1
ATOM 708 O O . ALA A 1 102 ? -10.236 -2.939 -10.798 1.00 92.31 102 ALA A O 1
ATOM 709 N N . SER A 1 103 ? -8.436 -1.624 -10.432 1.00 86.12 103 SER A N 1
ATOM 710 C CA . SER A 1 103 ? -8.918 -0.436 -11.142 1.00 86.12 103 SER A CA 1
ATOM 711 C C . SER A 1 103 ? -7.941 0.018 -12.220 1.00 86.12 103 SER A C 1
ATOM 713 O O . SER A 1 103 ? -6.725 0.062 -12.006 1.00 86.12 103 SER A O 1
ATOM 715 N N . ASP A 1 104 ? -8.511 0.421 -13.356 1.00 80.06 104 ASP A N 1
ATOM 716 C CA . ASP A 1 104 ? -7.856 1.227 -14.384 1.00 80.06 104 ASP A CA 1
ATOM 717 C C . ASP A 1 104 ? -8.021 2.710 -14.008 1.00 80.06 104 ASP A C 1
ATOM 719 O O . ASP A 1 104 ? -9.039 3.331 -14.327 1.00 80.06 104 ASP A O 1
ATOM 723 N N . CYS A 1 105 ? -7.035 3.266 -13.304 1.00 81.06 105 CYS A N 1
ATOM 724 C CA . CYS A 1 105 ? -7.050 4.661 -12.852 1.00 81.06 105 CYS A CA 1
ATOM 725 C C . CYS A 1 105 ? -7.082 5.619 -14.053 1.00 81.06 105 CYS A C 1
ATOM 727 O O . CYS A 1 105 ? -6.342 5.435 -15.026 1.00 81.06 105 CYS A O 1
ATOM 729 N N . ARG A 1 106 ? -7.928 6.657 -14.023 1.00 70.25 106 ARG A N 1
ATOM 730 C CA . ARG A 1 106 ? -8.122 7.572 -15.170 1.00 70.25 106 ARG A CA 1
ATOM 731 C C . ARG A 1 106 ? -7.139 8.743 -15.168 1.00 70.25 106 ARG A C 1
ATOM 733 O O . ARG A 1 106 ? -7.451 9.834 -15.651 1.00 70.25 106 ARG A O 1
ATOM 740 N N . GLY A 1 107 ? -5.934 8.501 -14.673 1.00 66.75 107 GLY A N 1
ATOM 741 C CA . GLY A 1 107 ? -4.875 9.483 -14.508 1.00 66.75 107 GLY A CA 1
ATOM 742 C C . GLY A 1 107 ? -3.538 8.821 -14.167 1.00 66.75 107 GLY A C 1
ATOM 743 O O . GLY A 1 107 ? -3.444 7.594 -14.143 1.00 66.75 107 GLY A O 1
ATOM 744 N N . PRO A 1 108 ? -2.486 9.625 -13.934 1.00 65.62 108 PRO A N 1
ATOM 745 C CA . PRO A 1 108 ? -1.239 9.139 -13.345 1.00 65.62 108 PRO A CA 1
ATOM 746 C C . PRO A 1 108 ? -1.388 8.795 -11.856 1.00 65.62 108 PRO A C 1
ATOM 748 O O . PRO A 1 108 ? -0.540 8.094 -11.324 1.00 65.62 108 PRO A O 1
ATOM 751 N N . THR A 1 109 ? -2.447 9.291 -11.218 1.00 68.88 109 THR A N 1
ATOM 752 C CA . THR A 1 109 ? -2.789 9.128 -9.806 1.00 68.88 109 THR A CA 1
ATOM 753 C C . THR A 1 109 ? -4.138 8.407 -9.724 1.00 68.88 109 THR A C 1
ATOM 755 O O . THR A 1 109 ? -4.969 8.568 -10.628 1.00 68.88 109 THR A O 1
ATOM 758 N N . CYS A 1 110 ? -4.355 7.562 -8.711 1.00 85.75 110 CYS A N 1
ATOM 759 C CA . CYS A 1 110 ? -5.590 6.773 -8.598 1.00 85.75 110 CYS A CA 1
ATOM 760 C C . CYS A 1 110 ? -6.711 7.486 -7.823 1.00 85.75 110 CYS A C 1
ATOM 762 O O . CYS A 1 110 ? -7.734 6.869 -7.537 1.00 85.75 110 CYS A O 1
ATOM 764 N N . ASP A 1 111 ? -6.558 8.795 -7.600 1.00 82.62 111 ASP A N 1
ATOM 765 C CA . ASP A 1 111 ? -7.462 9.704 -6.877 1.00 82.62 111 ASP A CA 1
ATOM 766 C C . ASP A 1 111 ? -8.909 9.760 -7.428 1.00 82.62 111 ASP A C 1
ATOM 768 O O . ASP A 1 111 ? -9.795 10.366 -6.821 1.00 82.62 111 ASP A O 1
ATOM 772 N N . ASP A 1 112 ? -9.176 9.189 -8.614 1.00 86.69 112 ASP A N 1
ATOM 773 C CA . ASP A 1 112 ? -10.534 9.061 -9.164 1.00 86.69 112 ASP A CA 1
ATOM 774 C C . ASP A 1 112 ? -11.288 7.811 -8.668 1.00 86.69 112 ASP A C 1
ATOM 776 O O . ASP A 1 112 ? -12.491 7.677 -8.912 1.00 86.69 112 ASP A O 1
ATOM 780 N N . VAL A 1 113 ? -10.605 6.920 -7.941 1.00 90.94 113 VAL A N 1
ATOM 781 C CA . VAL A 1 113 ? -11.136 5.665 -7.400 1.00 90.94 113 VAL A CA 1
ATOM 782 C C . VAL A 1 113 ? -11.452 5.829 -5.914 1.00 90.94 113 VAL A C 1
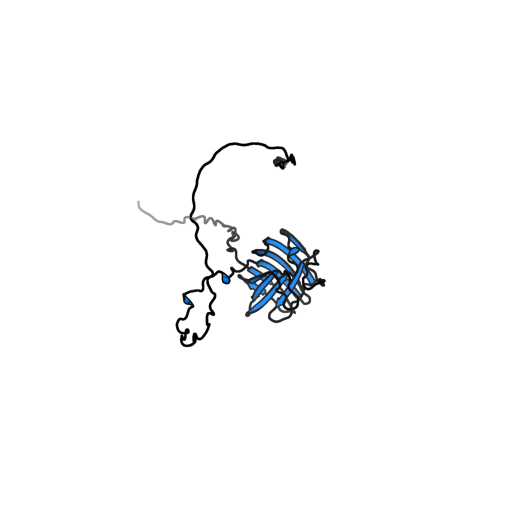ATOM 784 O O . VAL A 1 113 ? -10.587 5.674 -5.062 1.00 90.94 113 VAL A O 1
ATOM 787 N N . THR A 1 114 ? -12.720 6.090 -5.590 1.00 91.94 114 THR A N 1
ATOM 788 C CA . THR A 1 114 ? -13.176 6.320 -4.203 1.00 91.94 114 THR A CA 1
ATOM 789 C C . THR A 1 114 ? -13.961 5.158 -3.584 1.00 91.94 114 THR A C 1
ATOM 791 O O . THR A 1 114 ? -14.320 5.206 -2.412 1.00 91.94 114 THR A O 1
ATOM 794 N N . GLU A 1 115 ? -14.259 4.111 -4.359 1.00 92.00 115 GLU A N 1
ATOM 795 C CA . GLU A 1 115 ? -15.139 3.005 -3.939 1.00 92.00 115 GLU A CA 1
ATOM 796 C C . GLU A 1 115 ? -14.388 1.842 -3.260 1.00 92.00 115 GLU A C 1
ATOM 798 O O . GLU A 1 115 ? -15.010 1.006 -2.609 1.00 92.00 115 GLU A O 1
ATOM 803 N N . HIS A 1 116 ? -13.067 1.753 -3.445 1.00 95.12 116 HIS A N 1
ATOM 804 C CA . HIS A 1 116 ? -12.211 0.668 -2.956 1.00 95.12 116 HIS A CA 1
ATOM 805 C C . HIS A 1 116 ? -10.736 1.094 -2.939 1.00 95.12 116 HIS A C 1
ATOM 807 O O . HIS A 1 116 ? -10.352 2.058 -3.600 1.00 95.12 116 HIS A O 1
ATOM 813 N N . ALA A 1 117 ? -9.891 0.352 -2.223 1.00 95.56 117 ALA A N 1
ATOM 814 C CA . ALA A 1 117 ? -8.449 0.592 -2.215 1.00 95.56 117 ALA A CA 1
ATOM 815 C C . ALA A 1 117 ? -7.766 -0.009 -3.459 1.00 95.56 117 ALA A C 1
ATOM 817 O O . ALA A 1 117 ? -7.995 -1.173 -3.808 1.00 95.56 117 ALA A O 1
ATOM 818 N N . VAL A 1 118 ? -6.884 0.766 -4.093 1.00 95.00 118 VAL A N 1
ATOM 819 C CA . VAL A 1 118 ? -6.010 0.341 -5.195 1.00 95.00 118 VAL A CA 1
ATOM 820 C C . VAL A 1 118 ? -4.620 0.080 -4.627 1.00 95.00 118 VAL A C 1
ATOM 822 O O . VAL A 1 118 ? -3.975 0.981 -4.092 1.00 95.00 118 VAL A O 1
ATOM 825 N N . ILE A 1 119 ? -4.175 -1.177 -4.703 1.00 95.19 119 ILE A N 1
ATOM 826 C CA . ILE A 1 119 ? -2.948 -1.633 -4.044 1.00 95.19 119 ILE A CA 1
ATOM 827 C C . ILE A 1 119 ? -2.052 -2.369 -5.035 1.00 95.19 119 ILE A C 1
ATOM 829 O O . ILE A 1 119 ? -2.457 -3.381 -5.616 1.00 95.19 119 ILE A O 1
ATOM 833 N N . ASP A 1 120 ? -0.811 -1.902 -5.145 1.00 93.12 120 ASP A N 1
ATOM 834 C CA . ASP A 1 120 ? 0.240 -2.504 -5.961 1.00 93.12 120 ASP A CA 1
ATOM 835 C C . ASP A 1 120 ? 1.356 -3.077 -5.070 1.00 93.12 120 ASP A C 1
ATOM 837 O O . ASP A 1 120 ? 1.701 -2.527 -4.021 1.00 93.12 120 ASP A O 1
ATOM 841 N N . VAL A 1 121 ? 1.937 -4.206 -5.486 1.00 92.62 121 VAL A N 1
ATOM 842 C CA . VAL A 1 121 ? 3.018 -4.898 -4.762 1.00 92.62 121 VAL A CA 1
ATOM 843 C C . VAL A 1 121 ? 4.217 -5.132 -5.677 1.00 92.62 121 VAL A C 1
ATOM 845 O O . VAL A 1 121 ? 4.052 -5.553 -6.818 1.00 92.62 121 VAL A O 1
ATOM 848 N N . GLN A 1 122 ? 5.435 -4.920 -5.178 1.00 90.06 122 GLN A N 1
ATOM 849 C CA . GLN A 1 122 ? 6.680 -5.217 -5.891 1.00 90.06 122 GLN A CA 1
ATOM 850 C C . GLN A 1 122 ? 7.568 -6.177 -5.095 1.00 90.06 122 GLN A C 1
ATOM 852 O O . GLN A 1 122 ? 7.734 -6.017 -3.886 1.00 90.06 122 GLN A O 1
ATOM 857 N N . LEU A 1 123 ? 8.193 -7.129 -5.796 1.00 88.50 123 LEU A N 1
ATOM 858 C CA . LEU A 1 123 ? 9.221 -8.026 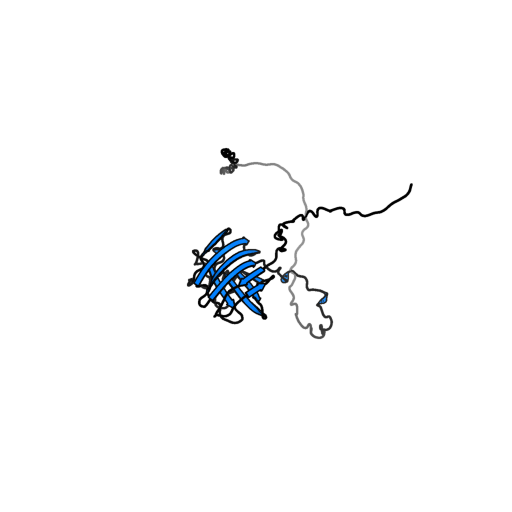-5.263 1.00 88.50 123 LEU A CA 1
ATOM 859 C C . LEU A 1 123 ? 10.526 -7.873 -6.044 1.00 88.50 123 LEU A C 1
ATOM 861 O O . LEU A 1 123 ? 10.554 -8.053 -7.262 1.00 88.50 123 LEU A O 1
ATOM 865 N N . GLY A 1 124 ? 11.618 -7.582 -5.345 1.00 85.75 124 GLY A N 1
ATOM 866 C CA . GLY A 1 124 ? 12.937 -7.372 -5.927 1.00 85.75 124 GLY A CA 1
ATOM 867 C C . GLY A 1 124 ? 12.921 -6.304 -7.024 1.00 85.75 124 GLY A C 1
ATOM 868 O O . GLY A 1 124 ? 12.376 -5.212 -6.858 1.00 85.75 124 GLY A O 1
ATOM 869 N N . ALA A 1 125 ? 13.524 -6.639 -8.163 1.00 84.69 125 ALA A N 1
ATOM 870 C CA . ALA A 1 125 ? 13.580 -5.790 -9.354 1.00 84.69 125 ALA A CA 1
ATOM 871 C C . ALA A 1 125 ? 12.468 -6.091 -10.384 1.00 84.69 125 ALA A C 1
ATOM 873 O O . ALA A 1 125 ? 12.586 -5.675 -11.536 1.00 84.69 125 ALA A O 1
ATOM 874 N N . ASN A 1 126 ? 11.433 -6.850 -10.004 1.00 84.62 126 ASN A N 1
ATOM 875 C CA . ASN A 1 126 ? 10.302 -7.142 -10.886 1.00 84.62 126 ASN A CA 1
ATOM 876 C C . ASN A 1 126 ? 9.361 -5.931 -11.007 1.00 84.62 126 ASN A C 1
ATOM 878 O O . ASN A 1 126 ? 9.447 -4.972 -10.240 1.00 84.62 126 ASN A O 1
ATOM 882 N N . ASP A 1 127 ? 8.448 -5.992 -11.973 1.00 86.50 127 ASP A N 1
ATOM 883 C CA . ASP A 1 127 ? 7.392 -4.995 -12.142 1.00 86.50 127 ASP A CA 1
ATOM 884 C C . ASP A 1 127 ? 6.427 -4.989 -10.941 1.00 86.50 127 ASP A C 1
ATOM 886 O O . ASP A 1 127 ? 6.202 -6.021 -10.305 1.00 86.50 127 ASP A O 1
ATOM 890 N N . ARG A 1 128 ? 5.822 -3.828 -10.650 1.00 87.44 128 ARG A N 1
ATOM 891 C CA . ARG A 1 128 ? 4.685 -3.732 -9.722 1.00 87.44 128 ARG A CA 1
ATOM 892 C C . ARG A 1 128 ? 3.507 -4.562 -10.245 1.00 87.44 128 ARG A C 1
ATOM 894 O O . ARG A 1 128 ? 3.153 -4.481 -11.421 1.00 87.44 128 ARG A O 1
ATOM 901 N N . VAL A 1 129 ? 2.892 -5.324 -9.348 1.00 90.25 129 VAL A N 1
ATOM 902 C CA . VAL A 1 129 ? 1.753 -6.209 -9.596 1.00 90.25 129 VAL A CA 1
ATOM 903 C C . VAL A 1 129 ? 0.532 -5.664 -8.861 1.00 90.25 129 VAL A C 1
ATOM 905 O O . VAL A 1 129 ? 0.546 -5.559 -7.635 1.00 90.25 129 VAL A O 1
ATOM 908 N N . ARG A 1 130 ? -0.531 -5.350 -9.607 1.00 93.06 130 ARG A N 1
ATOM 909 C CA . ARG A 1 130 ? -1.796 -4.850 -9.054 1.00 93.06 130 ARG A CA 1
ATOM 910 C C . ARG A 1 130 ? -2.611 -5.962 -8.407 1.00 93.06 130 ARG A C 1
ATOM 912 O O . ARG A 1 130 ? -2.812 -7.019 -9.012 1.00 93.06 130 ARG A O 1
ATOM 919 N N . ALA A 1 131 ? -3.112 -5.713 -7.200 1.00 96.19 131 ALA A N 1
ATOM 920 C CA . ALA A 1 131 ? -4.092 -6.581 -6.563 1.00 96.19 131 ALA A CA 1
ATOM 921 C C . ALA A 1 131 ? -5.406 -6.593 -7.364 1.00 96.19 131 ALA A C 1
ATOM 923 O O . ALA A 1 131 ? -5.890 -5.559 -7.819 1.00 96.19 131 ALA A O 1
ATOM 924 N N . GLN A 1 132 ? -5.979 -7.782 -7.547 1.00 96.94 132 GLN A N 1
ATOM 925 C CA . GLN A 1 132 ? -7.248 -7.982 -8.252 1.00 96.94 132 GLN A CA 1
ATOM 926 C C . GLN A 1 132 ? -8.452 -8.001 -7.309 1.00 96.94 132 GLN A C 1
ATOM 928 O O . GLN A 1 132 ? -9.566 -7.698 -7.733 1.00 96.94 132 GLN A O 1
ATOM 933 N N . GLY A 1 133 ? -8.216 -8.359 -6.049 1.00 97.81 133 GLY A N 1
ATOM 934 C CA . GLY A 1 133 ? -9.228 -8.557 -5.021 1.00 97.81 133 GLY A CA 1
ATOM 935 C C . GLY A 1 133 ? -8.622 -8.438 -3.623 1.00 97.81 133 GLY A C 1
ATOM 936 O O . GLY A 1 133 ? -7.397 -8.384 -3.466 1.00 97.81 133 GLY A O 1
ATOM 937 N N . GLY A 1 134 ? -9.466 -8.453 -2.592 1.00 98.19 134 GLY A N 1
ATOM 938 C CA . GLY A 1 134 ? -9.025 -8.532 -1.202 1.00 98.19 134 GLY A CA 1
ATOM 939 C C . GLY A 1 134 ? -9.761 -7.585 -0.260 1.00 98.19 134 GLY A C 1
ATOM 940 O O . GLY A 1 134 ? -10.842 -7.097 -0.564 1.00 98.19 134 GLY A O 1
ATOM 941 N N . THR A 1 135 ? -9.160 -7.346 0.904 1.00 98.31 135 THR A N 1
ATOM 942 C CA . THR A 1 135 ? -9.693 -6.475 1.962 1.00 98.31 135 THR A CA 1
ATOM 943 C C . THR A 1 135 ? -8.564 -5.702 2.631 1.00 98.31 135 THR A C 1
ATOM 945 O O . THR A 1 135 ? -7.603 -6.328 3.096 1.00 98.31 135 THR A O 1
ATOM 948 N N . LEU A 1 136 ? -8.719 -4.390 2.781 1.00 97.81 136 LEU A N 1
ATOM 949 C CA . LEU A 1 136 ? -7.867 -3.523 3.589 1.00 97.81 136 LEU A CA 1
ATOM 950 C C . LEU A 1 136 ? -8.675 -3.017 4.787 1.00 97.81 136 LEU A C 1
ATOM 952 O O . LEU A 1 136 ? -9.684 -2.346 4.614 1.00 97.81 136 LEU A O 1
ATOM 956 N N . ARG A 1 137 ? -8.235 -3.317 6.010 1.00 97.19 137 ARG A N 1
ATOM 957 C CA . ARG A 1 137 ? -8.796 -2.725 7.228 1.00 97.19 137 ARG A CA 1
ATOM 958 C C . ARG A 1 137 ? -7.773 -1.800 7.859 1.00 97.19 137 ARG A C 1
ATOM 960 O O . ARG A 1 137 ? -6.688 -2.262 8.218 1.00 97.19 137 ARG A O 1
ATOM 967 N N . VAL A 1 138 ? -8.140 -0.538 8.050 1.00 94.25 138 VAL A N 1
ATOM 968 C CA . VAL A 1 138 ? -7.247 0.476 8.614 1.00 94.25 138 VAL A CA 1
ATOM 969 C C . VAL A 1 138 ? -7.593 0.709 10.084 1.00 94.25 138 VAL A C 1
ATOM 971 O O . VAL A 1 138 ? -8.746 0.925 10.452 1.00 94.25 138 VAL A O 1
ATOM 974 N N . ASP A 1 139 ? -6.589 0.589 10.946 1.00 94.62 139 ASP A N 1
ATOM 975 C CA . ASP A 1 139 ? -6.687 0.764 12.398 1.00 94.62 139 ASP A CA 1
ATOM 976 C C . ASP A 1 139 ? -6.180 2.145 12.848 1.00 94.62 139 ASP A C 1
ATOM 978 O O . ASP A 1 139 ? -6.663 2.668 13.850 1.00 94.62 139 ASP A O 1
ATOM 982 N N . VAL A 1 140 ? -5.242 2.751 12.108 1.00 93.75 140 VAL A N 1
ATOM 983 C CA . VAL A 1 140 ? -4.729 4.111 12.347 1.00 93.75 140 VAL A CA 1
ATOM 984 C C . VAL A 1 140 ? -4.504 4.821 11.016 1.00 93.75 140 VAL A C 1
ATOM 986 O O . VAL A 1 140 ? -3.830 4.278 10.141 1.00 93.75 140 VAL A O 1
ATOM 989 N N . VAL A 1 141 ? -5.011 6.051 10.907 1.00 92.69 141 VAL A N 1
ATOM 990 C CA . VAL A 1 141 ? -4.674 7.017 9.854 1.00 92.69 141 VAL A CA 1
ATOM 991 C C . VAL A 1 141 ? -4.320 8.332 10.532 1.00 92.69 141 VAL A C 1
ATOM 993 O O . VAL A 1 141 ? -5.181 9.073 11.000 1.00 92.69 141 VAL A O 1
ATOM 996 N N . GLU A 1 142 ? -3.029 8.614 10.596 1.00 90.88 142 GLU A N 1
ATOM 997 C CA . GLU A 1 142 ? -2.486 9.928 10.892 1.00 90.88 142 GLU A CA 1
ATOM 998 C C . GLU A 1 142 ? -1.754 10.378 9.630 1.00 90.88 142 GLU A C 1
ATOM 1000 O O . GLU A 1 142 ? -0.638 9.934 9.366 1.00 90.88 142 GLU A O 1
ATOM 1005 N N . GLU A 1 143 ? -2.392 11.231 8.830 1.00 85.56 143 GLU A N 1
ATOM 1006 C CA . GLU A 1 143 ? -1.874 11.676 7.531 1.00 85.56 143 GLU A CA 1
ATOM 1007 C C . GLU A 1 143 ? -0.393 12.105 7.620 1.00 85.56 143 GLU A C 1
ATOM 1009 O O . GLU A 1 143 ? -0.008 12.853 8.529 1.00 85.56 143 GLU A O 1
ATOM 1014 N N . PHE A 1 144 ? 0.441 11.564 6.723 1.00 81.06 144 PHE A N 1
ATOM 1015 C CA . PHE A 1 144 ? 1.907 11.719 6.677 1.00 81.06 144 PHE A CA 1
ATOM 1016 C C . PHE A 1 144 ? 2.696 11.289 7.934 1.00 81.06 144 PHE A C 1
ATOM 1018 O O . PHE A 1 144 ? 3.908 11.490 7.983 1.00 81.06 144 PHE A O 1
ATOM 1025 N N . ARG A 1 145 ? 2.052 10.719 8.962 1.00 88.00 145 ARG A N 1
ATOM 1026 C CA . ARG A 1 145 ? 2.657 10.466 10.287 1.00 88.00 145 ARG A CA 1
ATOM 1027 C C . ARG A 1 145 ? 2.526 9.035 10.786 1.00 88.00 145 ARG A C 1
ATOM 1029 O O . ARG A 1 145 ? 3.432 8.574 11.475 1.00 88.00 145 ARG A O 1
ATOM 1036 N N . ARG A 1 146 ? 1.430 8.343 10.470 1.00 91.75 146 ARG A N 1
ATOM 1037 C CA . ARG A 1 146 ? 1.241 6.928 10.796 1.00 91.75 146 ARG A CA 1
ATOM 1038 C C . ARG A 1 146 ? 0.118 6.295 9.985 1.00 91.75 146 ARG A C 1
ATOM 1040 O O . ARG A 1 146 ? -0.988 6.823 9.954 1.00 91.75 146 ARG A O 1
ATOM 1047 N N . TYR A 1 147 ? 0.362 5.113 9.433 1.00 93.75 147 TYR A N 1
ATOM 1048 C CA . TYR A 1 147 ? -0.681 4.284 8.825 1.00 93.75 147 TYR A CA 1
ATOM 1049 C C . TYR A 1 147 ? -0.570 2.871 9.381 1.00 93.75 147 TYR A C 1
ATOM 1051 O O . TYR A 1 147 ? 0.439 2.214 9.152 1.00 93.75 147 TYR A O 1
ATOM 1059 N N . ALA A 1 148 ? -1.579 2.381 10.098 1.00 94.94 148 ALA A N 1
ATOM 1060 C CA . ALA A 1 148 ? -1.560 1.028 10.655 1.00 94.94 148 ALA A CA 1
ATOM 1061 C C . ALA A 1 148 ? -2.832 0.263 10.308 1.00 94.94 148 ALA A C 1
ATOM 1063 O O . ALA A 1 148 ? -3.916 0.842 10.227 1.00 94.94 148 ALA A O 1
ATOM 1064 N N . GLY A 1 149 ? -2.719 -1.048 10.126 1.00 95.88 149 GLY A N 1
ATOM 1065 C CA . GLY A 1 149 ? -3.850 -1.871 9.731 1.00 95.88 149 GLY A CA 1
ATOM 1066 C C . GLY A 1 149 ? -3.486 -3.294 9.338 1.00 95.88 149 GLY A C 1
ATOM 1067 O O . GLY A 1 149 ? -2.420 -3.832 9.654 1.00 95.88 149 GLY A O 1
ATOM 1068 N N . ARG A 1 150 ? -4.432 -3.938 8.656 1.00 97.62 150 ARG A N 1
ATOM 1069 C CA . ARG A 1 150 ? -4.354 -5.328 8.208 1.00 97.62 150 ARG A CA 1
ATOM 1070 C C . ARG A 1 150 ? -4.884 -5.458 6.795 1.00 97.62 150 ARG A C 1
ATOM 1072 O O . ARG A 1 150 ? -5.901 -4.862 6.454 1.00 97.62 150 ARG A O 1
ATOM 1079 N N . LEU A 1 151 ? -4.232 -6.296 6.003 1.00 98.06 151 LEU A N 1
ATOM 1080 C CA . LEU A 1 151 ? -4.584 -6.510 4.604 1.00 98.06 151 LEU A CA 1
ATOM 1081 C C . LEU A 1 151 ? -4.660 -7.994 4.251 1.00 98.06 151 LEU A C 1
ATOM 1083 O O . LEU A 1 151 ? -3.982 -8.845 4.837 1.00 98.06 151 LEU A O 1
ATOM 1087 N N . ARG A 1 152 ? -5.496 -8.287 3.259 1.00 98.31 152 ARG A N 1
ATOM 1088 C CA . ARG A 1 152 ? -5.466 -9.503 2.446 1.00 98.31 152 ARG A CA 1
ATOM 1089 C C . ARG A 1 152 ? -5.573 -9.057 0.998 1.00 98.31 152 ARG A C 1
ATOM 1091 O O . ARG A 1 152 ? -6.489 -8.306 0.692 1.00 98.31 152 ARG A O 1
ATOM 1098 N N . LEU A 1 153 ? -4.667 -9.511 0.147 1.00 98.25 153 LEU A N 1
ATOM 1099 C CA . LEU A 1 153 ? -4.615 -9.192 -1.275 1.00 98.25 153 LEU A CA 1
ATOM 1100 C C . LEU A 1 153 ? -4.718 -10.490 -2.061 1.00 98.25 153 LEU A C 1
ATOM 1102 O O . LEU A 1 153 ? -4.010 -11.454 -1.760 1.00 98.25 153 LEU A O 1
ATOM 1106 N N . GLU A 1 154 ? -5.559 -10.484 -3.080 1.00 98.00 154 GLU A N 1
ATOM 1107 C CA . GLU A 1 154 ? -5.585 -11.481 -4.139 1.00 98.00 154 GLU A CA 1
ATOM 1108 C C . GLU A 1 154 ? -4.796 -10.896 -5.313 1.00 98.00 154 GLU A C 1
ATOM 1110 O O . GLU A 1 154 ? -5.136 -9.837 -5.843 1.00 98.00 154 GLU A O 1
ATOM 1115 N N . LEU A 1 155 ? -3.690 -11.545 -5.666 1.00 95.69 155 LEU A N 1
ATOM 1116 C CA . LEU A 1 155 ? -2.791 -11.146 -6.748 1.00 95.69 155 LEU A CA 1
ATOM 1117 C C . LEU A 1 155 ? -3.060 -12.044 -7.972 1.00 95.69 155 LEU A C 1
ATOM 1119 O O . LEU A 1 155 ? -3.611 -13.133 -7.801 1.00 95.69 155 LEU A O 1
ATOM 1123 N N . PRO A 1 156 ? -2.653 -11.653 -9.195 1.00 94.62 156 PRO A N 1
ATOM 1124 C CA . PRO A 1 156 ? -2.879 -12.454 -10.403 1.00 94.62 156 PRO A CA 1
ATOM 1125 C C . PRO A 1 156 ? -2.408 -13.913 -10.277 1.00 94.62 156 PRO A C 1
ATOM 1127 O O . PRO A 1 156 ? -3.125 -14.830 -10.672 1.00 94.62 156 PRO A O 1
ATOM 1130 N N . ASP A 1 157 ? -1.237 -14.111 -9.666 1.00 91.75 157 ASP A N 1
ATOM 1131 C CA . ASP A 1 157 ? -0.563 -15.406 -9.518 1.00 91.75 157 ASP A CA 1
ATOM 1132 C C . ASP A 1 157 ? -0.286 -15.763 -8.041 1.00 91.75 157 ASP A C 1
ATOM 1134 O O . ASP A 1 157 ? 0.676 -16.470 -7.718 1.00 91.75 157 ASP A O 1
ATOM 1138 N N . GLY A 1 158 ? -1.127 -15.275 -7.118 1.00 94.81 158 GLY A N 1
ATOM 1139 C CA . GLY A 1 158 ? -1.007 -15.608 -5.697 1.00 94.81 158 GLY A CA 1
ATOM 1140 C C . GLY A 1 158 ? -1.866 -14.768 -4.750 1.00 94.81 158 GLY A C 1
ATOM 1141 O O . GLY A 1 158 ? -2.942 -14.284 -5.093 1.00 94.81 158 GLY A O 1
ATOM 1142 N N . ARG A 1 159 ? -1.397 -14.606 -3.514 1.00 97.06 159 ARG A N 1
ATOM 1143 C CA . ARG A 1 159 ? -2.058 -13.843 -2.447 1.00 97.06 159 ARG A CA 1
ATOM 1144 C C . ARG A 1 159 ? -1.069 -13.418 -1.371 1.00 97.06 159 ARG A C 1
ATOM 1146 O O . ARG A 1 159 ? -0.148 -14.158 -1.032 1.00 97.06 159 ARG A O 1
ATOM 1153 N N . LEU A 1 160 ? -1.333 -12.286 -0.733 1.00 96.25 160 LEU A N 1
ATOM 1154 C CA . LEU A 1 160 ? -0.598 -11.831 0.449 1.00 96.25 160 LEU A CA 1
ATOM 1155 C C . LEU A 1 160 ? -1.564 -11.488 1.577 1.00 96.25 160 LEU A C 1
ATOM 1157 O O . LEU A 1 160 ? -2.693 -11.069 1.345 1.00 96.25 160 LEU A O 1
ATOM 1161 N N . SER A 1 161 ? -1.135 -11.669 2.820 1.00 98.06 161 SER A N 1
ATOM 1162 C CA . SER A 1 161 ? -1.921 -11.263 3.984 1.00 98.06 161 SER A CA 1
ATOM 1163 C C . SER A 1 161 ? -1.030 -10.925 5.166 1.00 98.06 161 SER A C 1
ATOM 1165 O O . SER A 1 161 ? 0.046 -11.508 5.311 1.00 98.06 161 SER A O 1
ATOM 1167 N N . GLY A 1 162 ? -1.485 -10.012 6.020 1.00 97.00 162 GLY A N 1
ATOM 1168 C CA . GLY A 1 162 ? -0.752 -9.643 7.223 1.00 97.00 162 GLY A CA 1
ATOM 1169 C C . GLY A 1 162 ? -1.136 -8.281 7.783 1.00 97.00 162 GLY A C 1
ATOM 1170 O O . GLY A 1 162 ? -2.285 -7.848 7.653 1.00 97.00 162 GLY A O 1
ATOM 1171 N N . SER A 1 163 ? -0.170 -7.632 8.425 1.00 97.00 163 SER A N 1
ATOM 1172 C CA . SER A 1 163 ? -0.319 -6.355 9.124 1.00 97.00 163 SER A CA 1
ATOM 1173 C C . SER A 1 163 ? 0.814 -5.388 8.806 1.00 97.00 163 SER A C 1
ATOM 1175 O O . SER A 1 163 ? 1.940 -5.795 8.515 1.00 97.00 163 SER A O 1
ATOM 1177 N N . PHE A 1 164 ? 0.498 -4.104 8.920 1.00 95.19 164 PHE A N 1
ATOM 1178 C CA . PHE A 1 164 ? 1.431 -2.996 8.791 1.00 95.19 164 PHE A CA 1
ATOM 1179 C C . PHE A 1 164 ? 1.180 -1.988 9.917 1.00 95.19 164 PHE A C 1
ATOM 1181 O O . PHE A 1 164 ? 0.046 -1.816 10.364 1.00 95.19 164 PHE A O 1
ATOM 1188 N N . ASP A 1 165 ? 2.240 -1.331 10.364 1.00 94.94 165 ASP A N 1
ATOM 1189 C CA . ASP A 1 165 ? 2.219 -0.156 11.231 1.00 94.94 165 ASP A CA 1
ATOM 1190 C C . ASP A 1 165 ? 3.351 0.740 10.739 1.00 94.94 165 ASP A C 1
ATOM 1192 O O . ASP A 1 165 ? 4.510 0.487 11.020 1.00 94.94 165 ASP A O 1
ATOM 1196 N N . LEU A 1 166 ? 3.048 1.685 9.862 1.00 92.31 166 LEU A N 1
ATOM 1197 C CA . LEU A 1 166 ? 4.029 2.461 9.115 1.00 92.31 166 LEU A CA 1
ATOM 1198 C C . LEU A 1 166 ? 4.206 3.802 9.804 1.00 92.31 166 LEU A C 1
ATOM 1200 O O . LEU A 1 166 ? 3.268 4.595 9.843 1.00 92.31 166 LEU A O 1
ATOM 1204 N N . VAL A 1 167 ? 5.405 4.059 10.313 1.00 90.62 167 VAL A N 1
ATOM 1205 C CA . VAL A 1 167 ? 5.793 5.338 10.922 1.00 90.62 167 VAL A CA 1
ATOM 1206 C C . VAL A 1 167 ? 6.951 5.905 10.096 1.00 90.62 167 VAL A C 1
ATOM 1208 O O . VAL A 1 167 ? 7.878 5.145 9.797 1.00 90.62 167 VAL A O 1
ATOM 1211 N N . PRO A 1 168 ? 6.946 7.198 9.709 1.00 83.50 168 PRO A N 1
ATOM 1212 C CA . PRO A 1 168 ? 8.077 7.805 9.024 1.00 83.50 168 PRO A CA 1
ATOM 121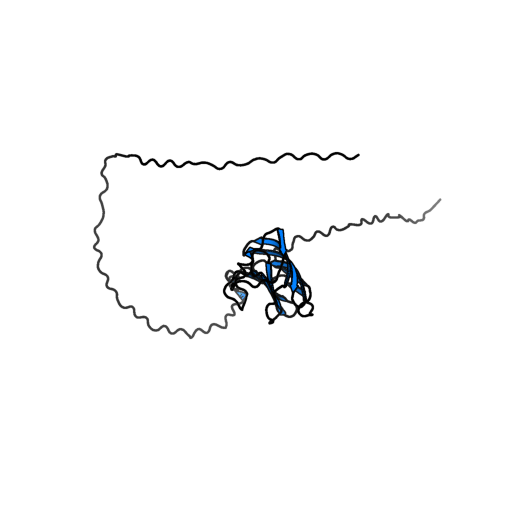3 C C . PRO A 1 168 ? 9.344 7.638 9.856 1.00 83.50 168 PRO A C 1
ATOM 1215 O O . PRO A 1 168 ? 9.356 7.918 11.058 1.00 83.50 168 PRO A O 1
ATOM 1218 N N . LEU A 1 169 ? 10.430 7.225 9.206 1.00 73.75 169 LEU A N 1
ATOM 1219 C CA . LEU A 1 169 ? 11.747 7.364 9.810 1.00 73.75 169 LEU A CA 1
ATOM 1220 C C . LEU A 1 169 ? 12.004 8.863 10.044 1.00 73.75 169 LEU A C 1
ATOM 1222 O O . LEU A 1 169 ? 11.659 9.672 9.177 1.00 73.75 169 LEU A O 1
ATOM 1226 N N . PRO A 1 170 ? 12.590 9.264 11.187 1.00 67.62 170 PRO A N 1
ATOM 1227 C CA . PRO A 1 170 ? 12.985 10.649 11.389 1.00 67.62 170 PRO A CA 1
ATOM 1228 C C . PRO A 1 170 ? 13.902 11.089 10.248 1.00 67.62 170 PRO A C 1
ATOM 1230 O O . PRO A 1 170 ? 14.883 10.408 9.955 1.00 67.62 170 PRO A O 1
ATOM 1233 N N . ASP A 1 171 ? 13.591 12.223 9.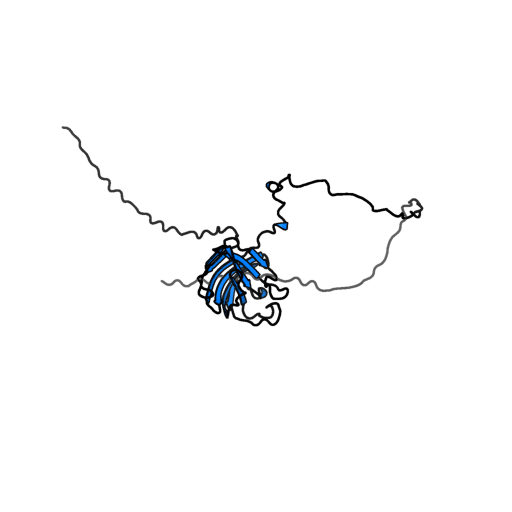622 1.00 61.19 171 ASP A N 1
ATOM 1234 C CA . ASP A 1 171 ? 14.423 12.820 8.579 1.00 61.19 171 ASP A CA 1
ATOM 1235 C C . ASP A 1 171 ? 15.874 12.961 9.083 1.00 61.19 171 ASP A C 1
ATOM 1237 O O . ASP A 1 171 ? 16.174 13.848 9.887 1.00 61.19 171 ASP A O 1
ATOM 1241 N N . ASP A 1 172 ? 16.808 12.150 8.568 1.00 53.38 172 ASP A N 1
ATOM 1242 C CA . ASP A 1 172 ? 18.247 12.291 8.865 1.00 53.38 172 ASP A CA 1
ATOM 1243 C C . ASP A 1 172 ? 18.788 13.668 8.417 1.00 53.38 172 ASP A C 1
ATOM 1245 O O . ASP A 1 172 ? 19.841 14.108 8.869 1.00 53.38 172 ASP A O 1
ATOM 1249 N N . ARG A 1 173 ? 18.014 14.421 7.617 1.00 55.00 173 ARG A N 1
ATOM 1250 C CA . ARG A 1 173 ? 18.219 15.853 7.325 1.00 55.00 173 ARG A CA 1
ATOM 1251 C C . ARG A 1 173 ? 18.234 16.741 8.583 1.00 55.00 173 ARG A C 1
ATOM 1253 O O . ARG A 1 173 ? 18.745 17.856 8.525 1.00 55.00 173 ARG A O 1
ATOM 1260 N N . GLY A 1 174 ? 17.665 16.271 9.695 1.00 44.62 174 GLY A N 1
ATOM 1261 C CA . GLY A 1 174 ? 17.699 16.914 11.011 1.00 44.62 174 GLY A CA 1
ATOM 1262 C C . GLY A 1 174 ? 18.736 16.329 11.978 1.00 44.62 174 GLY A C 1
ATOM 1263 O O . GLY A 1 174 ? 18.922 16.877 13.067 1.00 44.62 174 GLY A O 1
ATOM 1264 N N . ARG A 1 175 ? 19.424 15.239 11.614 1.00 48.94 175 ARG A N 1
ATOM 1265 C CA . ARG A 1 175 ? 20.480 14.650 12.440 1.00 48.94 175 ARG A CA 1
ATOM 1266 C C . ARG A 1 175 ? 21.786 15.415 12.185 1.00 48.94 175 ARG A C 1
ATOM 1268 O O . ARG A 1 175 ? 22.258 15.426 11.049 1.00 48.94 175 ARG A O 1
ATOM 1275 N N . PRO A 1 176 ? 22.405 16.059 13.196 1.00 46.25 176 PRO A N 1
ATOM 1276 C CA . PRO A 1 176 ? 23.745 16.603 13.011 1.00 46.25 176 PRO A CA 1
ATOM 1277 C C . PRO A 1 176 ? 24.692 15.454 12.623 1.00 46.25 176 PRO A C 1
ATOM 1279 O O . PRO A 1 176 ? 24.548 14.360 13.181 1.00 46.25 176 PRO A O 1
ATOM 1282 N N . PRO A 1 177 ? 25.623 15.668 11.672 1.00 48.28 177 PRO A N 1
ATOM 1283 C CA . PRO A 1 177 ? 26.524 14.616 11.218 1.00 48.28 177 PRO A CA 1
ATOM 1284 C C . PRO A 1 177 ? 27.264 14.030 12.416 1.00 48.28 177 PRO A C 1
ATOM 1286 O O . PRO A 1 177 ? 27.724 14.772 13.287 1.00 48.28 177 PRO A O 1
ATOM 1289 N N . ASP A 1 178 ? 27.343 12.702 12.461 1.00 50.94 178 ASP A N 1
ATOM 1290 C CA . ASP A 1 178 ? 28.014 11.987 13.539 1.00 50.94 178 ASP A CA 1
ATOM 1291 C C . ASP A 1 178 ? 29.489 12.433 13.581 1.00 50.94 178 ASP A C 1
ATOM 1293 O O . ASP A 1 178 ? 30.213 12.200 12.604 1.00 50.94 178 ASP A O 1
ATOM 1297 N N . PRO A 1 179 ? 29.945 13.127 14.645 1.00 53.31 179 PRO A N 1
ATOM 1298 C CA . PRO A 1 179 ? 31.287 13.701 14.675 1.00 53.31 179 PRO A CA 1
ATOM 1299 C C . PRO A 1 179 ? 32.379 12.625 14.630 1.00 53.31 179 PRO A C 1
ATOM 1301 O O . PRO A 1 179 ? 33.503 12.933 14.239 1.00 53.31 179 PRO A O 1
ATOM 1304 N N . ASP A 1 180 ? 32.043 11.370 14.949 1.00 53.91 180 ASP A N 1
ATOM 1305 C CA . ASP A 1 180 ? 32.957 10.229 14.889 1.00 53.91 180 ASP A CA 1
ATOM 1306 C C . ASP A 1 180 ? 33.101 9.635 13.465 1.00 53.91 180 ASP A C 1
ATOM 1308 O O . ASP A 1 180 ? 33.874 8.695 13.272 1.00 53.91 180 ASP A O 1
ATOM 1312 N N . GLN A 1 181 ? 32.401 10.169 12.448 1.00 52.41 181 GLN A N 1
ATOM 1313 C CA . GLN A 1 181 ? 32.538 9.758 11.034 1.00 52.41 181 GLN A CA 1
ATOM 1314 C C . GLN A 1 181 ? 33.279 10.763 10.136 1.00 52.41 181 GLN A C 1
ATOM 1316 O O . GLN A 1 181 ? 33.487 10.493 8.951 1.00 52.41 181 GLN A O 1
ATOM 1321 N N . ALA A 1 182 ? 33.723 11.901 10.674 1.00 49.19 182 ALA A N 1
ATOM 1322 C CA . ALA A 1 182 ? 34.605 12.812 9.952 1.00 49.19 182 ALA A CA 1
ATOM 1323 C C . ALA A 1 182 ? 36.059 12.310 10.014 1.00 49.19 182 ALA A C 1
ATOM 1325 O O . ALA A 1 182 ? 36.816 12.708 10.898 1.00 49.19 182 ALA A O 1
ATOM 1326 N N . ASP A 1 183 ? 36.451 11.442 9.074 1.00 45.44 183 ASP A N 1
ATOM 1327 C CA . ASP A 1 183 ? 37.858 11.071 8.865 1.00 45.44 183 ASP A CA 1
ATOM 1328 C C . ASP A 1 183 ? 38.661 12.327 8.441 1.00 45.44 183 ASP A C 1
ATOM 1330 O O . ASP A 1 183 ? 38.404 12.866 7.357 1.00 45.44 183 ASP A O 1
ATOM 1334 N N . PRO A 1 184 ? 39.587 12.858 9.271 1.00 49.03 184 PRO A N 1
ATOM 1335 C CA . PRO A 1 184 ? 40.213 14.157 9.009 1.00 49.03 184 PRO A CA 1
ATOM 1336 C C . PRO A 1 184 ? 41.206 14.153 7.837 1.00 49.03 184 PRO A C 1
ATOM 1338 O O . PRO A 1 184 ? 41.581 15.222 7.354 1.00 49.03 184 PRO A O 1
ATOM 1341 N N . ASP A 1 185 ? 41.637 12.976 7.376 1.00 51.28 185 ASP A N 1
ATOM 1342 C CA . ASP A 1 185 ? 42.806 12.812 6.502 1.00 51.28 185 ASP A CA 1
ATOM 1343 C C . ASP A 1 185 ? 42.508 13.001 4.990 1.00 51.28 185 ASP A C 1
ATOM 1345 O O . ASP A 1 185 ? 43.350 12.694 4.146 1.00 51.28 185 ASP A O 1
ATOM 1349 N N . GLN A 1 186 ? 41.322 13.508 4.617 1.00 52.41 186 GLN A N 1
ATOM 1350 C CA . GLN A 1 186 ? 40.873 13.659 3.213 1.00 52.41 186 GLN A CA 1
ATOM 1351 C C . GLN A 1 186 ? 40.763 15.118 2.708 1.00 52.41 186 GLN A C 1
ATOM 1353 O O . GLN A 1 186 ? 40.415 15.333 1.547 1.00 52.41 186 GLN A O 1
ATOM 1358 N N . ALA A 1 187 ? 41.057 16.131 3.531 1.00 49.81 187 ALA A N 1
ATOM 1359 C CA . ALA A 1 187 ? 41.001 17.541 3.120 1.00 49.81 187 ALA A CA 1
ATOM 1360 C C . ALA A 1 187 ? 42.364 18.057 2.609 1.00 49.81 187 ALA A C 1
ATOM 1362 O O . ALA A 1 187 ? 43.145 18.630 3.368 1.00 49.81 187 ALA A O 1
ATOM 1363 N N . ASP A 1 188 ? 42.636 17.870 1.314 1.00 44.97 188 ASP A N 1
ATOM 1364 C CA . ASP A 1 188 ? 43.795 18.453 0.615 1.00 44.97 188 ASP A CA 1
ATOM 1365 C C . ASP A 1 188 ? 43.559 19.964 0.348 1.00 44.97 188 ASP A C 1
ATOM 1367 O O . ASP A 1 188 ? 42.595 20.306 -0.345 1.00 44.97 188 ASP A O 1
ATOM 1371 N N . PRO A 1 189 ? 44.354 20.896 0.918 1.00 48.47 189 PRO A N 1
ATOM 1372 C CA . PRO A 1 189 ? 44.010 22.323 0.952 1.00 48.47 189 PRO A CA 1
ATOM 1373 C C . PRO A 1 189 ? 44.425 23.143 -0.290 1.00 48.47 189 PRO A C 1
ATOM 1375 O O . PRO A 1 189 ? 44.170 24.347 -0.325 1.00 48.47 189 PRO A O 1
ATOM 1378 N N . ASP A 1 190 ? 45.036 22.537 -1.314 1.00 50.44 190 ASP A N 1
ATOM 1379 C CA . ASP A 1 190 ? 45.727 23.254 -2.406 1.00 50.44 190 ASP A CA 1
ATOM 1380 C C . ASP A 1 190 ? 44.863 23.524 -3.673 1.00 50.44 190 ASP A C 1
ATOM 1382 O O . ASP A 1 190 ? 45.357 23.488 -4.805 1.00 50.44 190 ASP A O 1
ATOM 1386 N N . GLN A 1 191 ? 43.558 23.807 -3.525 1.00 54.31 191 GLN A N 1
ATOM 1387 C CA . GLN A 1 191 ? 42.638 24.122 -4.646 1.00 54.31 191 GLN A CA 1
ATOM 1388 C C . GLN A 1 191 ? 41.652 25.278 -4.346 1.00 54.31 191 GLN A C 1
ATOM 1390 O O . GLN A 1 191 ? 40.435 25.111 -4.421 1.00 54.31 191 GLN A O 1
ATOM 1395 N N . ALA A 1 192 ? 42.160 26.480 -4.057 1.00 47.94 192 ALA A N 1
ATOM 1396 C CA . ALA A 1 192 ? 41.365 27.715 -4.117 1.00 47.94 192 ALA A CA 1
ATOM 1397 C C . ALA A 1 192 ? 42.236 28.916 -4.530 1.00 47.94 192 ALA A C 1
ATOM 1399 O O . ALA A 1 192 ? 42.863 29.553 -3.687 1.00 47.94 192 ALA A O 1
ATOM 1400 N N . ASP A 1 193 ? 42.272 29.211 -5.831 1.00 45.44 193 ASP A N 1
ATOM 1401 C CA . ASP A 1 193 ? 42.951 30.381 -6.405 1.00 45.44 193 ASP A CA 1
ATOM 1402 C C . ASP A 1 193 ? 41.965 31.571 -6.466 1.00 45.44 193 ASP A C 1
ATOM 1404 O O . ASP A 1 193 ? 40.960 31.477 -7.180 1.00 45.44 193 ASP A O 1
ATOM 1408 N N . PRO A 1 194 ? 42.153 32.652 -5.681 1.00 50.25 194 PRO A N 1
ATOM 1409 C CA . PRO A 1 194 ? 41.160 33.709 -5.538 1.00 50.25 194 PRO A CA 1
ATOM 1410 C C . PRO A 1 194 ? 41.492 34.906 -6.436 1.00 50.25 194 PRO A C 1
ATOM 1412 O O . PRO A 1 194 ? 41.951 35.938 -5.943 1.00 50.25 194 PRO A O 1
ATOM 1415 N N . ASP A 1 195 ? 41.226 34.793 -7.740 1.00 49.34 195 ASP A N 1
ATOM 1416 C CA . ASP A 1 195 ? 41.484 35.884 -8.685 1.00 49.34 195 ASP A CA 1
ATOM 1417 C C . ASP A 1 195 ? 40.201 36.436 -9.349 1.00 49.34 195 ASP A C 1
ATOM 1419 O O . ASP A 1 195 ? 39.486 35.752 -10.079 1.00 49.34 195 ASP A O 1
ATOM 1423 N N . GLN A 1 196 ? 39.991 37.737 -9.118 1.00 50.81 196 GLN A N 1
ATOM 1424 C CA . GLN A 1 196 ? 39.143 38.694 -9.853 1.00 50.81 196 GLN A CA 1
ATOM 1425 C C . GLN A 1 196 ? 37.614 38.712 -9.638 1.00 50.81 196 GLN A C 1
ATOM 1427 O O . GLN A 1 196 ? 36.829 38.089 -10.349 1.00 50.81 196 GLN A O 1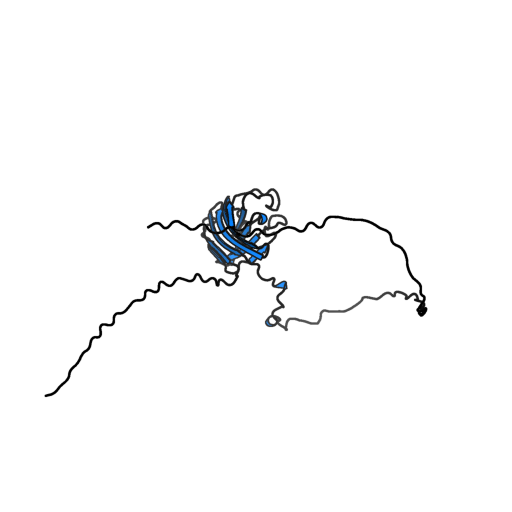
ATOM 1432 N N . ALA A 1 197 ? 37.194 39.652 -8.783 1.00 47.19 197 ALA A N 1
ATOM 1433 C CA . ALA A 1 197 ? 36.011 40.483 -9.013 1.00 47.19 197 ALA A CA 1
ATOM 1434 C C . ALA A 1 197 ? 36.387 41.953 -8.740 1.00 47.19 197 ALA A C 1
ATOM 1436 O O . ALA A 1 197 ? 36.737 42.300 -7.612 1.00 47.19 197 ALA A O 1
ATOM 1437 N N . ASP A 1 198 ? 36.364 42.794 -9.776 1.00 47.31 198 ASP A N 1
ATOM 1438 C CA . ASP A 1 198 ? 36.718 44.220 -9.707 1.00 47.31 198 ASP A CA 1
ATOM 1439 C C . ASP A 1 198 ? 35.466 45.056 -9.353 1.00 47.31 198 ASP A C 1
ATOM 1441 O O . ASP A 1 198 ? 34.460 44.953 -10.065 1.00 47.31 198 ASP A O 1
ATOM 1445 N N . PRO A 1 199 ? 35.450 45.829 -8.249 1.00 51.34 199 PRO A N 1
ATOM 1446 C CA . PRO A 1 199 ? 34.294 46.633 -7.871 1.00 51.34 199 PRO A CA 1
ATOM 1447 C C . PRO A 1 199 ? 34.310 48.000 -8.574 1.00 51.34 199 PRO A C 1
ATOM 1449 O O . PRO A 1 199 ? 34.879 48.972 -8.067 1.00 51.34 199 PRO A O 1
ATOM 1452 N N . ASP A 1 200 ? 33.621 48.087 -9.715 1.00 49.81 200 ASP A N 1
ATOM 1453 C CA . ASP A 1 200 ? 33.328 49.363 -10.378 1.00 49.81 200 ASP A CA 1
ATOM 1454 C C . ASP A 1 200 ? 32.611 50.343 -9.427 1.00 49.81 200 ASP A C 1
ATOM 1456 O O . ASP A 1 200 ? 31.726 49.980 -8.645 1.00 49.81 200 ASP A O 1
ATOM 1460 N N . GLN A 1 201 ? 33.016 51.613 -9.487 1.00 53.44 201 GLN A N 1
ATOM 1461 C CA . GLN A 1 201 ? 32.645 52.629 -8.501 1.00 53.44 201 GLN A CA 1
ATOM 1462 C C . GLN A 1 201 ? 31.225 53.175 -8.710 1.00 53.44 201 GLN A C 1
ATOM 1464 O O . GLN A 1 201 ? 30.853 53.561 -9.818 1.00 53.44 201 GLN A O 1
ATOM 1469 N N . ALA A 1 202 ? 30.473 53.313 -7.613 1.00 50.00 202 ALA A N 1
ATOM 1470 C CA . ALA A 1 202 ? 29.245 54.105 -7.553 1.00 50.00 202 ALA A CA 1
ATOM 1471 C C . ALA A 1 202 ? 29.483 55.388 -6.735 1.00 50.00 202 ALA A C 1
ATOM 1473 O O . ALA A 1 202 ? 29.977 55.335 -5.608 1.00 50.00 202 ALA A O 1
ATOM 1474 N N . ASP A 1 203 ? 29.150 56.531 -7.333 1.00 45.84 203 ASP A N 1
ATOM 1475 C CA . ASP A 1 203 ? 29.419 57.888 -6.836 1.00 45.84 203 ASP A CA 1
ATOM 1476 C C . ASP A 1 203 ? 28.415 58.296 -5.727 1.00 45.84 203 ASP A C 1
ATOM 1478 O O . ASP A 1 203 ? 27.207 58.113 -5.919 1.00 45.84 203 ASP A O 1
ATOM 1482 N N . PRO A 1 204 ? 28.849 58.815 -4.558 1.00 51.19 204 PRO A N 1
ATOM 1483 C CA . PRO A 1 204 ? 27.938 59.216 -3.488 1.00 51.19 204 PRO A CA 1
ATOM 1484 C C . PRO A 1 204 ? 27.449 60.666 -3.650 1.00 51.19 204 PRO A C 1
ATOM 1486 O O . PRO A 1 204 ? 28.073 61.609 -3.156 1.00 51.19 204 PRO A O 1
ATOM 1489 N N . ASP A 1 205 ? 26.278 60.839 -4.268 1.00 52.19 205 ASP A N 1
ATOM 1490 C CA . ASP A 1 205 ? 25.567 62.123 -4.251 1.00 52.19 205 ASP A CA 1
ATOM 1491 C C . ASP A 1 205 ? 25.116 62.512 -2.827 1.00 52.19 205 ASP A C 1
ATOM 1493 O O . ASP A 1 205 ? 24.740 61.680 -1.996 1.00 52.19 205 ASP A O 1
ATOM 1497 N N . GLN A 1 206 ? 25.201 63.810 -2.530 1.00 49.47 206 GLN A N 1
ATOM 1498 C CA . GLN A 1 206 ? 25.240 64.331 -1.161 1.00 49.47 206 GLN A CA 1
ATOM 1499 C C . GLN A 1 206 ? 23.856 64.463 -0.506 1.00 49.47 206 GLN A C 1
ATOM 1501 O O . GLN A 1 206 ? 22.934 65.040 -1.081 1.00 49.47 206 GLN A O 1
ATOM 1506 N N . ALA A 1 207 ? 23.747 64.031 0.755 1.00 46.62 207 ALA A N 1
ATOM 1507 C CA . ALA A 1 207 ? 22.628 64.371 1.632 1.00 46.62 207 ALA A CA 1
ATOM 1508 C C . ALA A 1 207 ? 22.974 65.607 2.484 1.00 46.62 207 ALA A C 1
ATOM 1510 O O . ALA A 1 207 ? 23.914 65.572 3.279 1.00 46.62 207 ALA A O 1
ATOM 1511 N N . ASP A 1 208 ? 22.208 66.686 2.318 1.00 47.69 208 ASP A N 1
ATOM 1512 C CA . ASP A 1 208 ? 22.348 67.944 3.066 1.00 47.69 208 ASP A CA 1
ATOM 1513 C C . ASP A 1 208 ? 21.628 67.850 4.434 1.00 47.69 208 ASP A C 1
ATOM 1515 O O . ASP A 1 208 ? 20.427 67.557 4.462 1.00 47.69 208 ASP A O 1
ATOM 1519 N N . PRO A 1 209 ? 22.314 68.040 5.579 1.00 58.44 209 PRO A N 1
ATOM 1520 C CA . PRO A 1 209 ? 21.697 67.940 6.896 1.00 58.44 209 PRO A CA 1
ATOM 1521 C C . PRO A 1 209 ? 21.094 69.277 7.352 1.00 58.44 209 PRO A C 1
ATOM 1523 O O . PRO A 1 209 ? 21.777 70.295 7.442 1.00 58.44 209 PRO A O 1
ATOM 1526 N N . SER A 1 210 ? 19.821 69.262 7.752 1.00 46.28 210 SER A N 1
ATOM 1527 C CA . SER A 1 210 ? 19.196 70.356 8.508 1.00 46.28 210 SER A CA 1
ATOM 1528 C C . SER A 1 210 ? 18.601 69.823 9.812 1.00 46.28 210 SER A C 1
ATOM 1530 O O . SER A 1 210 ? 17.758 68.928 9.799 1.00 46.28 210 SER A O 1
ATOM 1532 N N . ASP A 1 211 ? 19.102 70.362 10.926 1.00 46.03 211 ASP A N 1
ATOM 1533 C CA . ASP A 1 211 ? 18.845 69.930 12.307 1.00 46.03 211 ASP A CA 1
ATOM 1534 C C . ASP A 1 211 ? 17.389 70.157 12.791 1.00 46.03 211 ASP A C 1
ATOM 1536 O O . ASP A 1 211 ? 16.650 70.961 12.213 1.00 46.03 211 ASP A O 1
ATOM 1540 N N . PRO A 1 212 ? 16.964 69.485 13.881 1.00 56.56 212 PRO A N 1
ATOM 1541 C CA . PRO A 1 212 ? 15.608 69.556 14.412 1.00 56.56 212 PRO A CA 1
ATOM 1542 C C . PRO A 1 212 ? 15.437 70.618 15.512 1.00 56.56 212 PRO A C 1
ATOM 1544 O O . PRO A 1 212 ? 16.352 70.850 16.300 1.00 56.56 212 PRO A O 1
ATOM 1547 N N . ALA A 1 213 ? 14.215 71.158 15.632 1.00 45.19 213 ALA A N 1
ATOM 1548 C CA . ALA A 1 213 ? 13.443 71.341 16.879 1.00 45.19 213 ALA A CA 1
ATOM 1549 C C . ALA A 1 213 ? 12.420 72.487 16.762 1.00 45.19 213 ALA A C 1
ATOM 1551 O O . ALA A 1 213 ? 12.809 73.615 16.482 1.00 45.19 213 ALA A O 1
ATOM 1552 N N . ASP A 1 214 ? 11.159 72.224 17.125 1.00 43.69 214 ASP A N 1
ATOM 1553 C CA . ASP A 1 214 ? 10.472 73.012 18.166 1.00 43.69 214 ASP A CA 1
ATOM 1554 C C . ASP A 1 214 ? 9.276 72.216 18.743 1.00 43.69 214 ASP A C 1
ATOM 1556 O O . ASP A 1 214 ? 8.440 71.736 17.971 1.00 43.69 214 ASP A O 1
ATOM 1560 N N . PRO A 1 215 ? 9.182 71.987 20.068 1.00 59.47 215 PRO A N 1
ATOM 1561 C CA . PRO A 1 215 ? 8.015 71.372 20.690 1.00 59.47 215 PRO A CA 1
ATOM 1562 C C . PRO A 1 215 ? 7.041 72.398 21.303 1.00 59.47 215 PRO A C 1
ATOM 1564 O O . PRO A 1 215 ? 7.463 73.277 22.053 1.00 59.47 215 PRO A O 1
ATOM 1567 N N . ARG A 1 216 ? 5.735 72.089 21.175 1.00 50.69 216 ARG A N 1
ATOM 1568 C CA . ARG A 1 216 ? 4.526 72.693 21.804 1.00 50.69 216 ARG A CA 1
ATOM 1569 C C . ARG A 1 216 ? 3.773 73.701 20.926 1.00 50.69 216 ARG A C 1
ATOM 1571 O O . ARG A 1 216 ? 4.271 74.784 20.679 1.00 50.69 216 ARG A O 1
ATOM 1578 N N . GLU A 1 217 ? 2.519 73.367 20.627 1.00 50.25 217 GLU A N 1
ATOM 1579 C CA . GLU A 1 217 ? 1.292 74.167 20.836 1.00 50.25 217 GLU A CA 1
ATOM 1580 C C . GLU A 1 217 ? 0.114 73.253 20.425 1.00 50.25 217 GLU A C 1
ATOM 1582 O O . GLU A 1 217 ? 0.168 72.636 19.369 1.00 50.25 217 GLU A O 1
ATOM 1587 N N . GLN A 1 218 ? -0.711 72.777 21.365 1.00 45.00 218 GLN A N 1
ATOM 1588 C CA . GLN A 1 218 ? -1.881 73.413 22.007 1.00 45.00 218 GLN A CA 1
ATOM 1589 C C . GLN A 1 218 ? -3.185 73.282 21.181 1.00 45.00 218 GLN A C 1
ATOM 1591 O O . GLN A 1 218 ? -3.173 73.367 19.961 1.00 45.00 218 GLN A O 1
ATOM 1596 N N . ASP A 1 219 ? -4.281 73.068 21.921 1.00 46.91 219 ASP A N 1
ATOM 1597 C CA . ASP A 1 219 ? -5.700 73.282 21.579 1.00 46.91 219 ASP A CA 1
ATOM 1598 C C . ASP A 1 219 ? -6.481 72.275 20.688 1.00 46.91 219 ASP A C 1
ATOM 1600 O O . ASP A 1 219 ? -6.621 72.424 19.482 1.00 46.91 219 ASP A O 1
ATOM 1604 N N . GLU A 1 220 ? -7.071 71.298 21.398 1.00 49.66 220 GLU A N 1
ATOM 1605 C CA . GLU A 1 220 ? -8.510 70.919 21.449 1.00 49.66 220 GLU A CA 1
ATOM 1606 C C . GLU A 1 220 ? -9.323 70.390 20.213 1.00 49.66 220 GLU A C 1
ATOM 1608 O O . GLU A 1 220 ? -9.062 70.735 19.064 1.00 49.66 220 GLU A O 1
ATOM 1613 N N . PRO A 1 221 ? -10.330 69.502 20.449 1.00 64.12 221 PRO A N 1
ATOM 1614 C CA . PRO A 1 221 ? -11.174 68.827 19.429 1.00 64.12 221 PRO A CA 1
ATOM 1615 C C . PRO A 1 221 ? -12.423 69.688 19.063 1.00 64.12 221 PRO A C 1
ATOM 1617 O O . PRO A 1 221 ? -12.634 70.686 19.756 1.00 64.12 221 PRO A O 1
ATOM 1620 N N . PRO A 1 222 ? -13.294 69.387 18.053 1.00 58.94 222 PRO A N 1
ATOM 1621 C CA . PRO A 1 222 ? -13.990 68.104 17.775 1.00 58.94 222 PRO A CA 1
ATOM 1622 C C . PRO A 1 222 ? -14.077 67.783 16.243 1.00 58.94 222 PRO A C 1
ATOM 1624 O O . PRO A 1 222 ? -13.233 68.279 15.507 1.00 58.94 222 PRO A O 1
ATOM 1627 N N . GLU A 1 223 ? -14.925 66.926 15.639 1.00 46.78 223 GLU A N 1
ATOM 1628 C CA . GLU A 1 223 ? -16.181 66.209 15.985 1.00 46.78 223 GLU A CA 1
ATOM 1629 C C . GLU A 1 223 ? -16.213 64.765 15.402 1.00 46.78 223 GLU A C 1
ATOM 1631 O O . GLU A 1 223 ? -15.371 64.398 14.584 1.00 46.78 223 GLU A O 1
ATOM 1636 N N . ALA A 1 224 ? -17.210 63.955 15.797 1.00 48.44 224 ALA A N 1
ATOM 1637 C CA . ALA A 1 224 ? -17.684 62.776 15.044 1.00 48.44 224 ALA A CA 1
ATOM 1638 C C . ALA A 1 224 ? -18.815 63.200 14.067 1.00 48.44 224 ALA A C 1
ATOM 1640 O O . ALA A 1 224 ? -19.335 64.308 14.222 1.00 48.44 224 ALA A O 1
ATOM 1641 N N . PRO A 1 225 ? -19.220 62.375 13.076 1.00 57.47 225 PRO A N 1
ATOM 1642 C CA . PRO A 1 225 ? -20.260 61.384 13.391 1.00 57.47 225 PRO A CA 1
ATOM 1643 C C . PRO A 1 225 ? -20.185 60.029 12.648 1.00 57.47 225 PRO A C 1
ATOM 1645 O O . PRO A 1 225 ? -19.772 59.929 11.497 1.00 57.47 225 PRO A O 1
ATOM 1648 N N . ASP A 1 226 ? -20.679 59.012 13.354 1.00 47.09 226 ASP A N 1
ATOM 1649 C CA . ASP A 1 226 ? -21.639 57.982 12.928 1.00 47.09 226 ASP A CA 1
ATOM 1650 C C . ASP A 1 226 ? -21.433 57.229 11.596 1.00 47.09 226 ASP A C 1
ATOM 1652 O O . ASP A 1 226 ? -21.721 57.709 10.500 1.00 47.09 226 ASP A O 1
ATOM 1656 N N . GLY A 1 227 ? -21.078 55.947 11.733 1.00 50.22 227 GLY A N 1
ATOM 1657 C CA . GLY A 1 227 ? -21.151 54.925 10.688 1.00 50.22 227 GLY A CA 1
ATOM 1658 C C . GLY A 1 227 ? -21.613 53.599 11.289 1.00 50.22 227 GLY A C 1
ATOM 1659 O O . GLY A 1 227 ? -20.793 52.755 11.641 1.00 50.22 227 GLY A O 1
ATOM 1660 N N . GLU A 1 228 ? -22.925 53.443 11.470 1.00 49.78 228 GLU A N 1
ATOM 1661 C CA . GLU A 1 228 ? -23.526 52.266 12.105 1.00 49.78 228 GLU A CA 1
ATOM 1662 C C . GLU A 1 228 ? -23.335 50.996 11.258 1.00 49.78 228 GLU A C 1
ATOM 1664 O O . GLU A 1 228 ? -23.734 50.937 10.096 1.00 49.78 228 GLU A O 1
ATOM 1669 N N . GLY A 1 229 ? -22.761 49.956 11.868 1.00 55.00 229 GLY A N 1
ATOM 1670 C CA . GLY A 1 229 ? -22.533 48.646 11.256 1.00 55.00 229 GLY A CA 1
ATOM 1671 C C . GLY A 1 229 ? -22.850 47.523 12.236 1.00 55.00 229 GLY A C 1
ATOM 1672 O O . GLY A 1 229 ? -21.953 46.812 12.674 1.00 55.00 229 GLY A O 1
ATOM 1673 N N . GLN A 1 230 ? -24.121 47.407 12.625 1.00 50.66 230 GLN A N 1
ATOM 1674 C CA . GLN A 1 230 ? -24.607 46.307 13.462 1.00 50.66 230 GLN A CA 1
ATOM 1675 C C . GLN A 1 230 ? -24.639 45.016 12.629 1.00 50.66 230 GLN A C 1
ATOM 1677 O O . GLN A 1 230 ? -25.318 44.956 11.604 1.00 50.66 230 GLN A O 1
ATOM 1682 N N . GLY A 1 231 ? -23.891 44.003 13.064 1.00 50.88 231 GLY A N 1
ATOM 1683 C CA . GLY A 1 231 ? -23.932 42.639 12.543 1.00 50.88 231 GLY A CA 1
ATOM 1684 C C . GLY A 1 231 ? -23.851 41.676 13.721 1.00 50.88 231 GLY A C 1
ATOM 1685 O O . GLY A 1 231 ? -22.942 41.794 14.538 1.00 50.88 231 GLY A O 1
ATOM 1686 N N . ASP A 1 232 ? -24.849 40.808 13.857 1.00 55.91 232 ASP A N 1
ATOM 1687 C CA . ASP A 1 232 ? -25.189 40.174 15.131 1.00 55.91 232 ASP A CA 1
ATOM 1688 C C . ASP A 1 232 ? -24.190 39.105 15.614 1.00 55.91 232 ASP A C 1
ATOM 1690 O O . ASP A 1 232 ? -24.034 38.046 15.000 1.00 55.91 232 ASP A O 1
ATOM 1694 N N . ASP A 1 233 ? -23.611 39.331 16.797 1.00 51.56 233 ASP A N 1
ATOM 1695 C CA . ASP A 1 233 ? -22.968 38.293 17.608 1.00 51.56 233 ASP A CA 1
ATOM 1696 C C . ASP A 1 233 ? -24.019 37.287 18.111 1.00 51.56 233 ASP A C 1
ATOM 1698 O O . ASP A 1 233 ? -24.722 37.527 19.096 1.00 51.56 233 ASP A O 1
ATOM 1702 N N . SER A 1 234 ? -24.110 36.127 17.456 1.00 67.81 234 SER A N 1
ATOM 1703 C CA . SER A 1 234 ? -24.827 34.957 17.980 1.00 67.81 234 SER A CA 1
ATOM 1704 C C . SER A 1 234 ? -23.818 33.918 18.487 1.00 67.81 234 SER A C 1
ATOM 1706 O O . SER A 1 234 ? -23.153 33.281 17.667 1.00 67.81 234 SER A O 1
ATOM 1708 N N . PRO A 1 235 ? -23.671 33.720 19.811 1.00 72.62 235 PRO A N 1
ATOM 1709 C CA . PRO A 1 235 ? -22.787 32.692 20.350 1.00 72.62 235 PRO A CA 1
ATOM 1710 C C . PRO A 1 235 ? -23.378 31.286 20.121 1.00 72.62 235 PRO A C 1
ATOM 1712 O O . PRO A 1 235 ? -24.588 31.107 20.274 1.00 72.62 235 PRO A O 1
ATOM 1715 N N . PRO A 1 236 ? -22.559 30.269 19.796 1.00 66.88 236 PRO A N 1
ATOM 1716 C CA . PRO A 1 236 ? -23.035 28.894 19.677 1.00 66.88 236 PRO A CA 1
ATOM 1717 C C . PRO A 1 236 ? -23.365 28.294 21.053 1.00 66.88 236 PRO A C 1
ATOM 1719 O O . PRO A 1 236 ? -22.550 28.341 21.976 1.00 66.88 236 PRO A O 1
ATOM 1722 N N . GLU A 1 237 ? -24.549 27.692 21.181 1.00 60.78 237 GLU A N 1
ATOM 1723 C CA . GLU A 1 237 ? -24.958 26.957 22.382 1.00 60.78 237 GLU A CA 1
ATOM 1724 C C . GLU A 1 237 ? -24.319 25.559 22.446 1.00 60.78 237 GLU A C 1
ATOM 1726 O O . GLU A 1 237 ? -24.318 24.809 21.469 1.00 60.78 237 GLU A O 1
ATOM 1731 N N . ALA A 1 238 ? -23.841 25.179 23.632 1.00 63.03 238 ALA A N 1
ATOM 1732 C CA . ALA A 1 238 ? -23.474 23.813 24.007 1.00 63.03 238 ALA A CA 1
ATOM 1733 C C . ALA A 1 238 ? -23.472 23.683 25.547 1.00 63.03 238 ALA A C 1
ATOM 1735 O O . ALA A 1 238 ? -23.312 24.704 26.222 1.00 63.03 238 ALA A O 1
ATOM 1736 N N . PRO A 1 239 ? -23.539 22.469 26.134 1.00 59.69 239 PRO A N 1
ATOM 1737 C CA . PRO A 1 239 ? -23.903 21.168 25.562 1.00 59.69 239 PRO A CA 1
ATOM 1738 C C . PRO A 1 239 ? -25.184 20.579 26.204 1.00 59.69 239 PRO A C 1
ATOM 1740 O O . PRO A 1 239 ? -25.648 21.045 27.241 1.00 59.69 239 PRO A O 1
ATOM 1743 N N . SER A 1 240 ? -25.735 19.503 25.632 1.00 64.38 240 SER A N 1
ATOM 1744 C CA . SER A 1 240 ? -26.712 18.648 26.336 1.00 64.38 240 SER A CA 1
ATOM 1745 C C . SER A 1 240 ? -25.995 17.481 27.020 1.00 64.38 240 SER A C 1
ATOM 1747 O O . SER A 1 240 ? -25.233 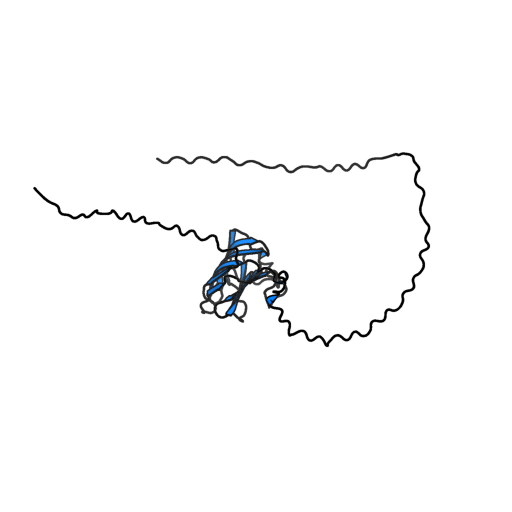16.764 26.373 1.00 64.38 240 SER A O 1
ATOM 1749 N N . GLU A 1 241 ? -26.228 17.305 28.321 1.00 67.19 241 GLU A N 1
ATOM 1750 C CA . GLU A 1 241 ? -25.639 16.234 29.140 1.00 67.19 241 GLU A CA 1
ATOM 1751 C C . GLU A 1 241 ? -26.256 14.840 28.867 1.00 67.19 241 GLU A C 1
ATOM 1753 O O . GLU A 1 241 ? -27.358 14.744 28.317 1.00 67.19 241 GLU A O 1
ATOM 1758 N N . PRO A 1 242 ? -25.539 13.744 29.200 1.00 63.69 242 PRO A N 1
ATOM 1759 C CA . PRO A 1 242 ? -25.898 12.390 28.776 1.00 63.69 242 PRO A CA 1
ATOM 1760 C C . PRO A 1 242 ? -27.099 11.798 29.526 1.00 63.69 242 PRO A C 1
ATOM 1762 O O . PRO A 1 242 ? -27.290 12.017 30.720 1.00 63.69 242 PRO A O 1
ATOM 1765 N N . GLY A 1 243 ? -27.875 10.971 28.818 1.00 65.12 243 GLY A N 1
ATOM 1766 C CA . GLY A 1 243 ? -28.982 10.207 29.396 1.00 65.12 243 GLY A CA 1
ATOM 1767 C C . GLY A 1 243 ? -28.519 9.107 30.359 1.00 65.12 243 GLY A C 1
ATOM 1768 O O . GLY A 1 243 ? -27.509 8.443 30.129 1.00 65.12 243 GLY A O 1
ATOM 1769 N N . GLU A 1 244 ? -29.288 8.911 31.429 1.00 71.81 244 GLU A N 1
ATOM 1770 C CA . GLU A 1 244 ? -29.024 7.924 32.481 1.00 71.81 244 GLU A CA 1
ATOM 1771 C C . GLU A 1 244 ? -29.138 6.466 31.977 1.00 71.81 244 GLU A C 1
ATOM 1773 O O . GLU A 1 244 ? -29.984 6.169 31.125 1.00 71.81 244 GLU A O 1
ATOM 1778 N N . PRO A 1 245 ? -28.336 5.522 32.511 1.00 72.06 245 PRO A N 1
ATOM 1779 C CA . PRO A 1 245 ? -28.420 4.112 32.144 1.00 72.06 245 PRO A CA 1
ATOM 1780 C C . PRO A 1 245 ? -29.672 3.438 32.726 1.00 72.06 245 PRO A C 1
ATOM 1782 O O . PRO A 1 245 ? -29.983 3.560 33.912 1.00 72.06 245 PRO A O 1
ATOM 1785 N N . VAL A 1 246 ? -30.361 2.658 31.891 1.00 75.12 246 VAL A N 1
ATOM 1786 C CA . VAL A 1 246 ? -31.487 1.805 32.301 1.00 75.12 246 VAL A CA 1
ATOM 1787 C C . VAL A 1 246 ? -30.941 0.534 32.975 1.00 75.12 246 VAL A C 1
ATOM 1789 O O . VAL A 1 246 ? -30.098 -0.128 32.370 1.00 75.12 246 VAL A O 1
ATOM 1792 N N . PRO A 1 247 ? -31.398 0.156 34.185 1.00 74.06 247 PRO A N 1
ATOM 1793 C CA . PRO A 1 247 ? -30.978 -1.089 34.823 1.00 74.06 247 PRO A CA 1
ATOM 1794 C C . PRO A 1 247 ? -31.593 -2.323 34.144 1.00 74.06 247 PRO A C 1
ATOM 1796 O O . PRO A 1 247 ? -32.770 -2.331 33.775 1.00 74.06 247 PRO A O 1
ATOM 1799 N N . GLU A 1 248 ? -30.786 -3.375 34.016 1.00 72.44 248 GLU A N 1
ATOM 1800 C CA . GLU A 1 248 ? -31.187 -4.694 33.512 1.00 72.44 248 GLU A CA 1
ATOM 1801 C C . GLU A 1 248 ? -32.116 -5.433 34.504 1.00 72.44 248 GLU A C 1
ATOM 1803 O O . GLU A 1 248 ? -32.058 -5.174 35.710 1.00 72.44 248 GLU A O 1
ATOM 1808 N N . PRO A 1 249 ? -32.981 -6.354 34.035 1.00 74.00 249 PRO A N 1
ATOM 1809 C CA . PRO A 1 249 ? -33.782 -7.200 34.916 1.00 74.00 249 PRO A CA 1
ATOM 1810 C C . PRO A 1 249 ? -32.958 -8.352 35.523 1.00 74.00 249 PRO A C 1
ATOM 1812 O O . PRO A 1 249 ? -32.277 -9.079 34.805 1.00 74.00 249 PRO A O 1
ATOM 1815 N N . ASP A 1 250 ? -33.089 -8.564 36.837 1.00 67.69 250 ASP A N 1
ATOM 1816 C CA . ASP A 1 250 ? -32.626 -9.777 37.527 1.00 67.69 250 ASP A CA 1
ATOM 1817 C C . ASP A 1 250 ? -33.370 -11.029 37.010 1.00 67.69 250 ASP A C 1
ATOM 1819 O O . ASP A 1 250 ? -34.569 -11.190 37.263 1.00 67.69 250 ASP A O 1
ATOM 1823 N N . ASP A 1 251 ? -32.650 -11.947 36.359 1.00 67.25 251 ASP A N 1
ATOM 1824 C CA . ASP A 1 251 ? -33.084 -13.338 36.166 1.00 67.25 251 ASP A CA 1
ATOM 1825 C C . ASP A 1 251 ? -32.689 -14.179 37.398 1.00 67.25 251 ASP A C 1
ATOM 1827 O O . ASP A 1 251 ? -31.512 -14.257 37.764 1.00 67.25 251 ASP A O 1
ATOM 1831 N N . GLY A 1 252 ? -33.684 -14.807 38.039 1.00 60.81 252 GLY A N 1
ATOM 1832 C CA . GLY A 1 252 ? -33.532 -15.656 39.237 1.00 60.81 252 GLY A CA 1
ATOM 1833 C C . GLY A 1 252 ? -33.670 -17.159 38.998 1.00 60.81 252 GLY A C 1
ATOM 1834 O O . GLY A 1 252 ? -34.114 -17.562 37.901 1.00 60.81 252 GLY A O 1
#

pLDDT: mean 71.62, std 20.12, range [36.66, 98.31]

Secondary structure (DSSP, 8-state):
------------------------------S--EEEEEEEETTEEEEEEESSPEEEES---TTSSS---EEEEEE-TTS-EEEEEES-GGG--TT-EEEB-----SSSS-TT--SSB-EEEEETTSPPEE--EEEEEEEEEETTTEEEEEEEEEETTEEEEEEEEE-PPP-GGGSPP-GGG--GGG------------------PPPPP-------------------------PPP--PPPPPPPPPP---

Sequence (252 aa):
MRKVAVLGVLLGALVVLSACGTAAVDDSREAGSGLELTGDVDGARVTVNDGAPELVVGDCSPRFGPGTDVCAISRAVGGEVFVLSIENPEVLEVGDTLDVAASDCRGPTCDDVTEHAVIDVQLGANDRVRAQGGTLRVDVVEEFRRYAGRLRLELPDGRLSGSFDLVPLPDDRGRPPDPDQADPDQADPDQADPDQADPDQADPDQADPSDPADPREQDEPPEAPDGEGQGDDSPPEAPSEPGEPVPEPDDG